Protein AF-A0A1Q3EGD5-F1 (afdb_monomer_lite)

InterPro domains:
  IPR000322 Glycoside hydrolase family 31, TIM barrel domain [PF01055] (2-48)
  IPR013780 Glycosyl hydrolase, all-beta [G3DSA:2.60.40.1180] (88-180)

Foldseek 3Di:
DVLLVPLDRDDDDDPPDDDDDQVPDPVSVVVCVVSQWVSQQCVQVLVVLVVVCVVPVDDSDDQPCRVVVVDPVSVDDDDDDDDDDDAQEKGWTFPTGDPDNVVSLQGATEIEHRHDPQFKHKYKGKDAPVDDPDRPQDIWIWIWITHNNDIDIDTDDSHDSNHYHPYYHYPDPPDDDPDD

Radius of gyration: 18.6 Å; chains: 1; bounding box: 48×41×47 Å

Secondary structure (DSSP, 8-state):
-GGGGSSS------TTSPP--GGGSHHHHHHHHHHHHHHHHTHHHHHHHHHHHHHH---SS--HHHH-TT-GGGGSPP------PPTTEEEEEESS--SSHHHHTTSPEEEEEE--TTSEEEEEEEE--SS-SS-TT--EEEEEEEETTEEEEEEEE-S-----EEEEEE----S--S--

Structure (mmCIF, N/CA/C/O backbone):
data_AF-A0A1Q3EGD5-F1
#
_entry.id   AF-A0A1Q3EGD5-F1
#
loop_
_atom_site.group_PDB
_atom_site.id
_atom_site.type_symbol
_atom_site.label_atom_id
_atom_site.label_alt_id
_atom_site.label_comp_id
_atom_site.label_asym_id
_atom_site.label_entity_id
_atom_site.label_seq_id
_atom_site.pdbx_PDB_ins_code
_atom_site.Cartn_x
_atom_site.Cartn_y
_atom_site.Cartn_z
_atom_site.occupancy
_atom_site.B_iso_or_equiv
_atom_site.auth_seq_id
_atom_site.auth_comp_id
_atom_site.auth_asym_id
_atom_site.auth_atom_id
_atom_site.pdbx_PDB_model_num
ATOM 1 N N . MET A 1 1 ? 14.132 -10.914 -6.758 1.00 64.31 1 MET A N 1
ATOM 2 C CA . MET A 1 1 ? 13.016 -9.960 -6.959 1.00 64.31 1 MET A CA 1
ATOM 3 C C . MET A 1 1 ? 12.878 -8.968 -5.793 1.00 64.31 1 MET A C 1
ATOM 5 O O . MET A 1 1 ? 11.771 -8.567 -5.475 1.00 64.31 1 MET A O 1
ATOM 9 N N . LEU A 1 2 ? 13.989 -8.522 -5.183 1.00 77.75 2 LEU A N 1
ATOM 10 C CA . LEU A 1 2 ? 13.975 -7.549 -4.075 1.00 77.75 2 LEU A CA 1
ATOM 11 C C . LEU A 1 2 ? 13.462 -6.167 -4.507 1.00 77.75 2 LEU A C 1
ATOM 13 O O . LEU A 1 2 ? 12.741 -5.509 -3.767 1.00 77.75 2 LEU A O 1
ATOM 17 N N . GLY A 1 3 ? 13.799 -5.743 -5.730 1.00 80.56 3 GLY A N 1
ATOM 18 C CA . GLY A 1 3 ? 13.466 -4.401 -6.216 1.00 80.56 3 GLY A CA 1
ATOM 19 C C . GLY A 1 3 ? 11.970 -4.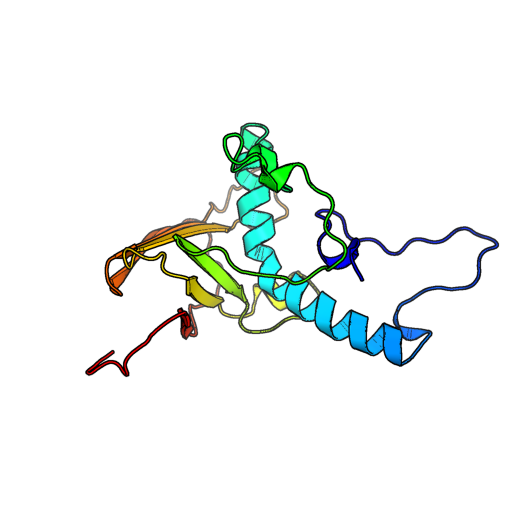101 -6.320 1.00 80.56 3 GLY A C 1
ATOM 20 O O . GLY A 1 3 ? 11.603 -2.938 -6.415 1.00 80.56 3 GLY A O 1
ATOM 21 N N . GLY A 1 4 ? 11.108 -5.119 -6.250 1.00 81.44 4 GLY A N 1
ATOM 22 C CA . GLY A 1 4 ? 9.662 -4.934 -6.169 1.00 81.44 4 GLY A CA 1
ATOM 23 C C . GLY A 1 4 ? 9.154 -4.479 -4.807 1.00 81.44 4 GLY A C 1
ATOM 24 O O . GLY A 1 4 ? 7.956 -4.528 -4.605 1.00 81.44 4 GLY A O 1
ATOM 25 N N . PHE A 1 5 ? 10.034 -4.094 -3.878 1.00 85.62 5 PHE A N 1
ATOM 26 C CA . PHE A 1 5 ? 9.673 -3.401 -2.638 1.00 85.62 5 PHE A CA 1
ATOM 27 C C . PHE A 1 5 ? 10.335 -2.015 -2.519 1.00 85.62 5 PHE A C 1
ATOM 29 O O . PHE A 1 5 ? 10.275 -1.377 -1.470 1.00 85.62 5 PHE A O 1
ATOM 36 N N . TYR A 1 6 ? 10.997 -1.539 -3.581 1.00 89.81 6 TYR A N 1
ATOM 37 C CA . TYR A 1 6 ? 11.662 -0.236 -3.583 1.00 89.81 6 TYR A CA 1
ATOM 38 C C . TYR A 1 6 ? 10.681 0.887 -3.920 1.00 89.81 6 TYR A C 1
ATOM 40 O O . TYR A 1 6 ? 10.033 0.789 -4.958 1.00 89.81 6 TYR A O 1
ATOM 48 N N . PRO A 1 7 ? 10.652 2.002 -3.159 1.00 89.19 7 PRO A N 1
ATOM 49 C CA . PRO A 1 7 ? 9.799 3.156 -3.451 1.00 89.19 7 PRO A CA 1
ATOM 50 C C . PRO A 1 7 ? 9.907 3.640 -4.903 1.00 89.19 7 PRO A C 1
ATOM 52 O O . PRO A 1 7 ? 8.928 4.091 -5.487 1.00 89.19 7 PRO A O 1
ATOM 55 N N . PHE A 1 8 ? 11.093 3.488 -5.500 1.00 91.81 8 PHE A N 1
ATOM 56 C CA . PHE A 1 8 ? 11.313 3.619 -6.933 1.00 91.81 8 PHE A CA 1
ATOM 57 C C . PHE A 1 8 ? 11.754 2.276 -7.534 1.00 91.81 8 PHE A C 1
ATOM 59 O O . PHE A 1 8 ? 12.920 1.884 -7.444 1.00 91.81 8 PHE A O 1
ATOM 66 N N . MET A 1 9 ? 10.812 1.572 -8.163 1.00 92.00 9 MET A N 1
ATOM 67 C CA . MET A 1 9 ? 11.051 0.299 -8.844 1.00 92.00 9 MET A CA 1
ATOM 68 C C . MET A 1 9 ? 11.314 0.535 -10.337 1.00 92.00 9 MET A C 1
ATOM 70 O O . MET A 1 9 ? 10.401 0.852 -11.099 1.00 92.00 9 MET A O 1
ATOM 74 N N . ARG A 1 10 ? 12.557 0.325 -10.786 1.00 94.50 10 ARG A N 1
ATOM 75 C CA . ARG A 1 10 ? 12.923 0.397 -12.209 1.00 94.50 10 ARG A CA 1
ATOM 76 C C . ARG A 1 10 ? 13.899 -0.711 -12.585 1.00 94.50 10 ARG A C 1
ATOM 78 O O . ARG A 1 10 ? 14.962 -0.830 -11.984 1.00 94.50 10 ARG A O 1
ATOM 85 N N . ASN A 1 11 ? 13.569 -1.461 -13.633 1.00 93.44 11 ASN A N 1
ATOM 86 C CA . ASN A 1 11 ? 14.537 -2.292 -14.343 1.00 93.44 11 ASN A CA 1
ATOM 87 C C . ASN A 1 11 ? 15.157 -1.444 -15.465 1.00 93.44 11 ASN A C 1
ATOM 89 O O . ASN A 1 11 ? 14.457 -1.022 -16.382 1.00 93.44 11 ASN A O 1
ATOM 93 N N . HIS A 1 12 ? 16.441 -1.122 -15.338 1.00 94.94 12 HIS A N 1
ATOM 94 C CA . HIS A 1 12 ? 17.195 -0.309 -16.290 1.00 94.94 12 HIS A CA 1
ATOM 95 C C . HIS A 1 12 ? 18.468 -1.048 -16.695 1.00 94.94 12 HIS A C 1
ATOM 97 O O . HIS A 1 12 ? 18.969 -1.843 -15.906 1.00 94.94 12 HIS A O 1
ATOM 103 N N . ASN A 1 13 ? 18.985 -0.798 -17.898 1.00 95.88 13 ASN A N 1
ATOM 104 C CA . ASN A 1 13 ? 20.105 -1.539 -18.471 1.00 95.88 13 ASN A CA 1
ATOM 105 C C . ASN A 1 13 ? 21.127 -0.610 -19.139 1.00 95.88 13 ASN A C 1
ATOM 107 O O . ASN A 1 13 ? 20.780 0.506 -19.525 1.00 95.88 13 ASN A O 1
ATOM 111 N N . ALA A 1 14 ? 22.363 -1.086 -19.289 1.00 96.25 14 ALA A N 1
ATOM 112 C CA . ALA A 1 14 ? 23.413 -0.388 -20.028 1.00 96.25 14 ALA A CA 1
ATOM 113 C C . ALA A 1 14 ? 23.374 -0.735 -21.527 1.00 96.25 14 ALA A C 1
ATOM 115 O O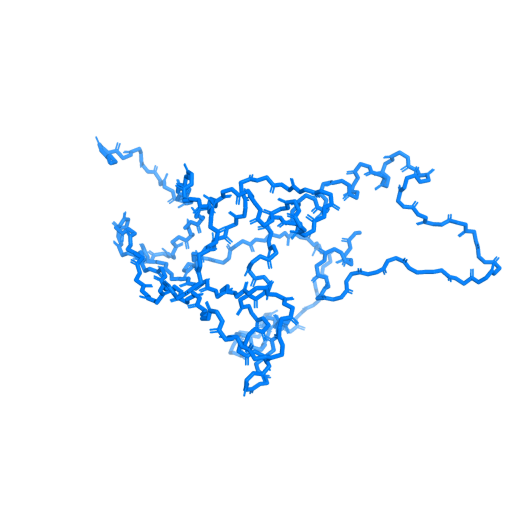 . ALA A 1 14 ? 22.905 -1.807 -21.904 1.00 96.25 14 ALA A O 1
ATOM 116 N N . ASP A 1 15 ? 23.913 0.156 -22.361 1.00 94.69 15 ASP A N 1
ATOM 117 C CA . ASP A 1 15 ? 23.833 0.096 -23.831 1.00 94.69 15 ASP A CA 1
ATOM 118 C C . ASP A 1 15 ? 24.350 -1.227 -24.427 1.00 94.69 15 ASP A C 1
ATOM 120 O O . ASP A 1 15 ? 23.703 -1.854 -25.260 1.00 94.69 15 ASP A O 1
ATOM 124 N N . THR A 1 16 ? 25.490 -1.714 -23.937 1.00 96.56 16 THR A N 1
ATOM 125 C CA . THR A 1 16 ? 26.139 -2.935 -24.445 1.00 96.56 16 THR A CA 1
ATOM 126 C C . THR A 1 16 ? 25.750 -4.212 -23.692 1.00 96.56 16 THR A C 1
ATOM 128 O O . THR A 1 16 ? 26.273 -5.286 -23.989 1.00 96.56 16 THR A O 1
ATOM 131 N N . SER A 1 17 ? 24.863 -4.123 -22.696 1.00 96.69 17 SER A N 1
ATOM 132 C CA . SER A 1 17 ? 24.445 -5.275 -21.888 1.00 96.69 17 SER A CA 1
ATOM 133 C C . SER A 1 17 ? 23.334 -6.071 -22.565 1.00 96.69 17 SER A C 1
ATOM 135 O O . SER A 1 17 ? 22.534 -5.536 -23.330 1.00 96.69 17 SER A O 1
ATOM 137 N N . ILE A 1 18 ? 23.239 -7.366 -22.254 1.00 96.06 18 ILE A N 1
ATOM 138 C CA . ILE A 1 18 ? 22.137 -8.191 -22.765 1.00 96.06 18 ILE A CA 1
ATOM 139 C C . ILE A 1 18 ? 20.783 -7.669 -22.266 1.00 96.06 18 ILE A C 1
ATOM 141 O O . ILE A 1 18 ? 20.672 -7.207 -21.132 1.00 96.06 18 ILE A O 1
ATOM 145 N N . SER A 1 19 ? 19.745 -7.769 -23.098 1.00 96.12 19 SER A N 1
ATOM 146 C CA . SER A 1 19 ? 18.373 -7.385 -22.741 1.00 96.12 19 SER A CA 1
ATOM 147 C C . SER A 1 19 ? 17.877 -8.154 -21.514 1.00 96.12 19 SER A C 1
ATOM 149 O O . SER A 1 19 ? 18.011 -9.379 -21.453 1.00 96.12 19 SER A O 1
ATOM 151 N N . GLN A 1 20 ? 17.286 -7.438 -20.556 1.00 95.75 20 GLN A N 1
ATOM 152 C CA . GLN A 1 20 ? 16.926 -7.977 -19.239 1.00 95.75 20 GLN A CA 1
ATOM 153 C C . GLN A 1 20 ? 15.493 -7.651 -18.802 1.00 95.75 20 GLN A C 1
ATOM 155 O O . GLN A 1 20 ? 15.175 -7.647 -17.611 1.00 95.75 20 GLN A O 1
ATOM 160 N N . GLU A 1 21 ? 14.604 -7.371 -19.751 1.00 95.69 21 GLU A N 1
ATOM 161 C CA . GLU A 1 21 ? 13.187 -7.159 -19.478 1.00 95.69 21 GLU A CA 1
ATOM 162 C C . GLU A 1 21 ? 12.552 -8.435 -18.909 1.00 95.69 21 GLU A C 1
ATOM 164 O O . GLU A 1 21 ? 12.935 -9.559 -19.237 1.00 95.69 21 GLU A O 1
ATOM 169 N N . PHE A 1 22 ? 11.531 -8.290 -18.065 1.00 94.19 22 PHE A N 1
ATOM 170 C CA . PHE A 1 22 ? 10.974 -9.437 -17.340 1.00 94.19 22 PHE A CA 1
ATOM 171 C C . PHE A 1 22 ? 10.400 -10.532 -18.243 1.00 94.19 22 PHE A C 1
ATOM 173 O O . PHE A 1 22 ? 10.439 -11.702 -17.874 1.00 94.19 22 PHE A O 1
ATOM 180 N N . TYR A 1 23 ? 9.902 -10.179 -19.430 1.00 94.81 23 TYR A N 1
ATOM 181 C CA . TYR A 1 23 ? 9.318 -11.133 -20.375 1.00 94.81 23 TYR A CA 1
ATOM 182 C C . TYR A 1 23 ? 10.352 -12.041 -21.059 1.00 94.81 23 TYR A C 1
ATOM 184 O O . TYR A 1 23 ? 9.968 -12.990 -21.737 1.00 94.81 23 TYR A O 1
ATOM 192 N N . ARG A 1 24 ? 11.653 -11.762 -20.912 1.00 95.94 24 ARG A N 1
ATOM 193 C CA . ARG A 1 24 ? 12.725 -12.481 -21.615 1.00 95.94 24 ARG A CA 1
ATOM 194 C C . ARG A 1 24 ? 12.866 -13.938 -21.168 1.00 95.94 24 ARG A C 1
ATOM 196 O O . ARG A 1 24 ? 13.227 -14.781 -21.983 1.00 95.94 24 ARG A O 1
ATOM 203 N N . TRP A 1 25 ? 12.550 -14.247 -19.907 1.00 95.06 25 TRP A N 1
ATOM 204 C CA . TRP A 1 25 ? 12.647 -15.602 -19.354 1.00 95.06 25 TRP A CA 1
ATOM 205 C C . TRP A 1 25 ? 11.337 -16.013 -18.675 1.00 95.06 25 TRP A C 1
ATOM 207 O O . TRP A 1 25 ? 10.861 -15.263 -17.823 1.00 95.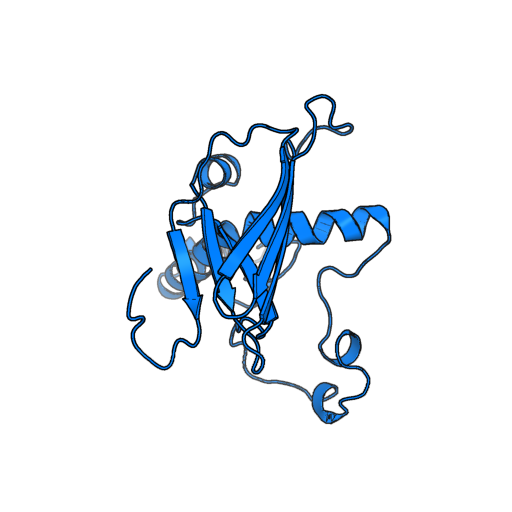06 25 TRP A O 1
ATOM 217 N N . PRO A 1 26 ? 10.772 -17.204 -18.962 1.00 95.69 26 PRO A N 1
ATOM 218 C CA . PRO A 1 26 ? 9.467 -17.606 -18.427 1.00 95.69 26 PRO A CA 1
ATOM 219 C C . PRO A 1 26 ? 9.364 -17.569 -16.895 1.00 95.69 26 PRO A C 1
ATOM 221 O O . PRO A 1 26 ? 8.398 -17.034 -16.356 1.00 95.69 26 PRO A O 1
ATOM 224 N N . VAL A 1 27 ? 10.377 -18.080 -16.186 1.00 94.81 27 VAL A N 1
ATOM 225 C CA . VAL A 1 27 ? 10.397 -18.090 -14.710 1.00 94.81 27 VAL A CA 1
ATOM 226 C C . VAL A 1 27 ? 10.458 -16.665 -14.152 1.00 94.81 27 VAL A C 1
ATOM 228 O O . VAL A 1 27 ? 9.710 -16.323 -13.237 1.00 94.81 27 VAL A O 1
ATOM 231 N N . THR A 1 28 ? 11.290 -15.805 -14.744 1.00 92.00 28 THR A N 1
ATOM 232 C CA . THR A 1 28 ? 11.395 -14.388 -14.369 1.00 92.00 28 THR A CA 1
ATOM 233 C C . THR A 1 28 ? 10.097 -13.638 -14.652 1.00 92.00 28 THR A C 1
ATOM 235 O O . THR A 1 28 ? 9.647 -12.864 -13.810 1.00 92.00 28 THR A O 1
ATOM 238 N N . ALA A 1 29 ? 9.455 -13.899 -15.791 1.00 94.38 29 ALA A N 1
ATOM 239 C CA . ALA A 1 29 ? 8.182 -13.294 -16.159 1.00 94.38 29 ALA A CA 1
ATOM 240 C C . ALA A 1 29 ? 7.080 -13.671 -15.165 1.00 94.38 29 ALA A C 1
ATOM 242 O O . ALA A 1 29 ? 6.318 -12.807 -14.734 1.00 94.38 29 ALA A O 1
ATOM 243 N N . GLN A 1 30 ? 7.011 -14.944 -14.763 1.00 94.56 30 GLN A N 1
ATOM 244 C CA . GLN A 1 30 ? 6.039 -15.394 -13.770 1.00 94.56 30 GLN A CA 1
ATOM 245 C C . GLN A 1 30 ? 6.295 -14.755 -12.403 1.00 94.56 30 GLN A C 1
ATOM 247 O O . GLN A 1 30 ? 5.370 -14.231 -11.785 1.00 94.56 30 GLN A O 1
ATOM 252 N N . ALA A 1 31 ? 7.551 -14.729 -11.952 1.00 91.69 31 ALA A N 1
ATOM 253 C CA . ALA A 1 31 ? 7.911 -14.055 -10.710 1.00 91.69 31 ALA A CA 1
ATOM 254 C C . ALA A 1 31 ? 7.577 -12.551 -10.761 1.00 91.69 31 ALA A C 1
ATOM 256 O O . ALA A 1 31 ? 7.132 -11.983 -9.764 1.00 91.69 31 ALA A O 1
ATOM 257 N N . ALA A 1 32 ? 7.763 -11.903 -11.918 1.00 92.38 32 ALA A N 1
ATOM 258 C CA . ALA A 1 32 ? 7.474 -10.484 -12.105 1.00 92.38 32 ALA A CA 1
ATOM 259 C C . ALA A 1 32 ? 5.984 -10.194 -12.048 1.00 92.38 32 ALA A C 1
ATOM 261 O O . ALA A 1 32 ? 5.595 -9.248 -11.375 1.00 92.38 32 ALA A O 1
ATOM 262 N N . LYS A 1 33 ? 5.151 -11.035 -12.666 1.00 93.62 33 LYS A N 1
ATOM 263 C CA . LYS A 1 33 ? 3.692 -10.930 -12.551 1.00 93.62 33 LYS A CA 1
ATOM 264 C C . LYS A 1 33 ? 3.238 -11.007 -11.094 1.00 93.62 33 LYS A C 1
ATOM 266 O O . LYS A 1 33 ? 2.475 -10.153 -10.666 1.00 93.62 33 LYS A O 1
ATOM 271 N N . ASN A 1 34 ? 3.761 -11.966 -10.327 1.00 92.50 34 ASN A N 1
ATOM 272 C CA . ASN A 1 34 ? 3.394 -12.131 -8.918 1.00 92.50 34 ASN A CA 1
ATOM 273 C C . ASN A 1 34 ? 3.762 -10.893 -8.080 1.00 92.50 34 ASN A C 1
ATOM 275 O O . ASN A 1 34 ? 2.956 -10.413 -7.290 1.00 92.50 34 ASN A O 1
ATOM 279 N N . VAL A 1 35 ? 4.975 -10.360 -8.257 1.00 91.38 35 VAL A N 1
ATOM 280 C CA . VAL A 1 35 ? 5.446 -9.198 -7.486 1.00 91.38 35 VAL A CA 1
ATOM 281 C C . VAL A 1 35 ? 4.768 -7.902 -7.929 1.00 91.38 35 VAL A C 1
ATOM 283 O O . VAL A 1 35 ? 4.421 -7.091 -7.079 1.00 91.38 35 VAL A O 1
ATOM 286 N N . LEU A 1 36 ? 4.542 -7.706 -9.231 1.00 93.25 36 LEU A N 1
ATOM 287 C CA . LEU A 1 36 ? 3.843 -6.525 -9.742 1.00 93.25 36 LEU A CA 1
ATOM 288 C C . LEU A 1 36 ? 2.375 -6.508 -9.308 1.00 93.25 36 LEU A C 1
ATOM 290 O O . LEU A 1 36 ? 1.877 -5.448 -8.947 1.00 93.25 36 LEU A O 1
ATOM 294 N N . ASP A 1 37 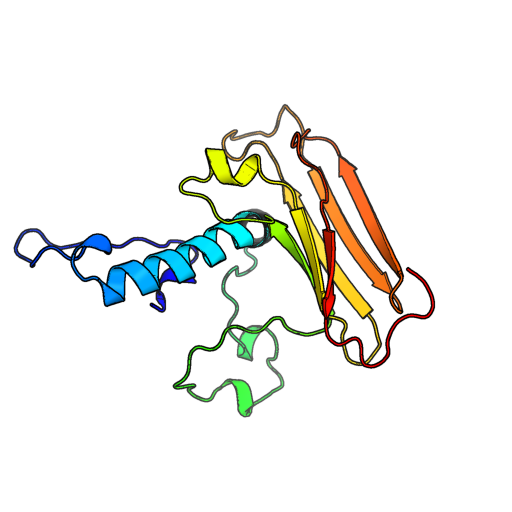? 1.702 -7.661 -9.279 1.00 94.88 37 ASP A N 1
ATOM 295 C CA . ASP A 1 37 ? 0.340 -7.766 -8.744 1.00 94.88 37 ASP A CA 1
ATOM 296 C C . ASP A 1 37 ? 0.286 -7.310 -7.275 1.00 94.88 37 ASP A C 1
ATOM 298 O O . ASP A 1 37 ? -0.529 -6.458 -6.925 1.00 94.88 37 ASP A O 1
ATOM 302 N N . ILE A 1 38 ? 1.215 -7.780 -6.436 1.00 92.81 38 ILE A N 1
ATOM 303 C CA . ILE A 1 38 ? 1.340 -7.334 -5.037 1.00 92.81 38 ILE A CA 1
ATOM 304 C C . ILE A 1 38 ? 1.635 -5.829 -4.957 1.00 92.81 38 ILE A C 1
ATOM 306 O O . ILE A 1 38 ? 1.006 -5.119 -4.173 1.00 92.81 38 ILE A O 1
ATOM 310 N N . TRP A 1 39 ? 2.568 -5.334 -5.773 1.00 92.81 39 TRP A N 1
ATOM 311 C CA . TRP A 1 39 ? 2.970 -3.927 -5.794 1.00 92.81 39 TRP A CA 1
ATOM 312 C C . TRP A 1 39 ? 1.800 -2.998 -6.119 1.00 92.81 39 TRP A C 1
ATOM 314 O O . TRP A 1 39 ? 1.584 -2.009 -5.422 1.00 92.81 39 TRP A O 1
ATOM 324 N N . TYR A 1 40 ? 1.009 -3.336 -7.140 1.00 95.69 40 TYR A N 1
ATOM 325 C CA . TYR A 1 40 ? -0.162 -2.550 -7.517 1.00 95.69 40 TYR A CA 1
ATOM 326 C C . TYR A 1 40 ? -1.261 -2.595 -6.451 1.00 95.69 40 TYR A C 1
ATOM 328 O O . TYR A 1 40 ? -1.864 -1.561 -6.176 1.00 95.69 40 TYR A O 1
ATOM 336 N N . ARG A 1 41 ? -1.470 -3.729 -5.770 1.00 95.69 41 ARG A N 1
ATOM 337 C CA . ARG A 1 41 ? -2.400 -3.790 -4.626 1.00 95.69 41 ARG A CA 1
ATOM 338 C C . ARG A 1 41 ? -1.963 -2.899 -3.459 1.00 95.69 41 ARG A C 1
ATOM 340 O O . ARG A 1 41 ? -2.817 -2.347 -2.774 1.00 95.69 41 ARG A O 1
ATOM 347 N N . LEU A 1 42 ? -0.653 -2.754 -3.244 1.00 93.44 42 LEU A N 1
ATOM 348 C CA . LEU A 1 42 ? -0.043 -1.919 -2.198 1.00 93.44 42 LEU A CA 1
ATOM 349 C C . LEU A 1 42 ? 0.106 -0.440 -2.585 1.00 93.44 42 LEU A C 1
ATOM 351 O O . LEU A 1 42 ? 0.636 0.337 -1.791 1.00 93.44 42 LEU A O 1
ATOM 355 N N . MET A 1 43 ? -0.337 -0.032 -3.777 1.00 93.81 43 MET A N 1
ATOM 356 C CA . MET A 1 43 ? -0.084 1.314 -4.300 1.00 93.81 43 MET A CA 1
ATOM 357 C C . MET A 1 43 ? -0.530 2.414 -3.327 1.00 93.81 43 MET A C 1
ATOM 359 O O . MET A 1 43 ? 0.251 3.310 -3.014 1.00 93.81 43 MET A O 1
ATOM 363 N N . GLU A 1 44 ? -1.742 2.303 -2.782 1.00 94.69 44 GLU A N 1
ATOM 364 C CA . GLU A 1 44 ? -2.290 3.313 -1.868 1.00 94.69 44 GLU A CA 1
ATOM 365 C C . GLU A 1 44 ? -1.655 3.266 -0.472 1.00 94.69 44 GLU A C 1
ATOM 367 O O . GLU A 1 44 ? -1.563 4.291 0.203 1.00 94.69 44 GLU A O 1
ATOM 372 N N . TYR A 1 45 ? -1.111 2.116 -0.057 1.00 93.81 45 TYR A N 1
ATOM 373 C CA . TYR A 1 45 ? -0.280 2.036 1.146 1.00 93.81 45 TYR A CA 1
ATOM 374 C C . TYR A 1 45 ? 1.024 2.826 0.974 1.00 93.81 45 TYR A C 1
ATOM 376 O O . TYR A 1 45 ? 1.395 3.619 1.847 1.00 93.81 45 TYR A O 1
ATOM 384 N N . PHE A 1 46 ? 1.711 2.657 -0.163 1.00 93.62 46 PHE A N 1
ATOM 385 C CA . PHE A 1 46 ? 2.898 3.455 -0.456 1.00 93.62 46 PHE A CA 1
ATOM 386 C C . PHE A 1 46 ? 2.539 4.932 -0.531 1.00 93.62 46 PHE A C 1
ATOM 388 O O . PHE A 1 46 ? 3.158 5.725 0.173 1.00 93.62 46 PHE A O 1
ATOM 395 N N . TYR A 1 47 ? 1.514 5.294 -1.305 1.00 96.00 47 TYR A N 1
ATOM 396 C CA . TYR A 1 47 ? 1.089 6.682 -1.480 1.00 96.00 47 TYR A CA 1
ATOM 397 C C . TYR A 1 47 ? 0.753 7.363 -0.146 1.00 96.00 47 TYR A C 1
ATOM 399 O O . TYR A 1 47 ? 1.266 8.440 0.164 1.00 96.00 47 TYR A O 1
ATOM 407 N N . THR A 1 48 ? 0.019 6.660 0.720 1.00 96.75 48 THR A N 1
ATOM 408 C CA . THR A 1 48 ? -0.277 7.114 2.085 1.00 96.75 48 THR A CA 1
ATOM 409 C C . THR A 1 48 ? 0.985 7.321 2.923 1.00 96.75 48 THR A C 1
ATOM 411 O O . THR A 1 48 ? 1.018 8.221 3.757 1.00 96.75 48 THR A O 1
ATOM 414 N N . THR A 1 49 ? 2.035 6.526 2.711 1.00 94.75 49 THR A N 1
ATOM 415 C CA . THR A 1 49 ? 3.319 6.666 3.419 1.00 94.75 49 THR A CA 1
ATOM 416 C C . THR A 1 49 ? 4.179 7.800 2.845 1.00 94.75 49 THR A C 1
ATOM 418 O O . THR A 1 49 ? 4.897 8.470 3.589 1.00 94.75 49 THR A O 1
ATOM 421 N N . PHE A 1 50 ? 4.085 8.067 1.540 1.00 95.88 50 PHE A N 1
ATOM 422 C CA . PHE A 1 50 ? 4.754 9.197 0.888 1.00 95.88 50 PHE A CA 1
ATOM 423 C C . PHE A 1 50 ? 4.225 10.552 1.377 1.00 95.88 50 PHE A C 1
ATOM 425 O O . PHE A 1 50 ? 5.007 11.490 1.503 1.00 95.88 50 PHE A O 1
ATOM 432 N N . HIS A 1 51 ? 2.935 10.656 1.704 1.00 95.25 51 HIS A N 1
ATOM 433 C CA . HIS A 1 51 ? 2.329 11.912 2.155 1.00 95.25 51 HIS A CA 1
ATOM 434 C C . HIS A 1 51 ? 2.975 12.517 3.426 1.00 95.25 51 HIS A C 1
ATOM 436 O O . HIS A 1 51 ? 3.451 13.651 3.378 1.00 95.25 51 HIS A O 1
ATOM 442 N N . PRO A 1 52 ? 3.083 11.818 4.575 1.00 94.81 52 PRO A N 1
ATOM 443 C CA . PRO A 1 52 ? 3.816 12.358 5.717 1.00 94.81 52 PRO A CA 1
ATOM 444 C C . PRO A 1 52 ? 5.307 12.537 5.401 1.00 94.81 52 PRO A C 1
ATOM 446 O O . PRO A 1 52 ? 5.900 13.507 5.866 1.00 94.81 52 PRO A O 1
ATOM 449 N N . ALA A 1 53 ? 5.908 11.670 4.575 1.00 95.56 53 ALA A N 1
ATOM 450 C CA . ALA A 1 53 ? 7.303 11.814 4.163 1.00 95.56 53 ALA A CA 1
ATOM 451 C C . ALA A 1 53 ? 7.572 13.155 3.457 1.00 95.56 53 ALA A C 1
ATOM 453 O O . ALA A 1 53 ? 8.576 13.802 3.750 1.00 95.56 53 ALA A O 1
ATOM 454 N N . SER A 1 54 ? 6.662 13.615 2.591 1.00 94.69 54 SER A N 1
ATOM 455 C CA . SER A 1 54 ? 6.787 14.916 1.921 1.00 94.69 54 SER A CA 1
ATOM 456 C C . SER A 1 54 ? 6.531 16.104 2.847 1.00 94.69 54 SER A C 1
ATOM 458 O O . SER A 1 54 ? 7.068 17.181 2.609 1.00 94.69 54 SER A O 1
ATOM 460 N N . LEU A 1 55 ? 5.720 15.930 3.896 1.00 94.81 55 LEU A N 1
ATOM 461 C CA . LEU A 1 55 ? 5.367 17.011 4.821 1.00 94.81 55 LEU A CA 1
ATOM 462 C C . LEU A 1 55 ? 6.386 17.212 5.946 1.00 94.81 55 LEU A C 1
ATOM 464 O O . LEU A 1 55 ? 6.622 18.341 6.366 1.00 94.81 55 LEU A O 1
ATOM 468 N N . ASN A 1 56 ? 6.956 16.130 6.478 1.00 96.31 56 ASN A N 1
ATOM 469 C CA . ASN A 1 56 ? 7.791 16.189 7.681 1.00 96.31 56 ASN A CA 1
ATOM 470 C C . ASN A 1 56 ? 9.074 15.347 7.610 1.00 96.31 56 ASN A C 1
ATOM 472 O O . ASN A 1 56 ? 9.783 15.240 8.610 1.00 96.31 56 ASN A O 1
ATOM 476 N N . GLY A 1 57 ? 9.384 14.746 6.458 1.00 94.31 57 GLY A N 1
ATOM 477 C CA . GLY A 1 57 ? 10.602 13.955 6.273 1.00 94.31 57 GLY A CA 1
ATOM 478 C C . GLY A 1 57 ? 10.555 12.554 6.889 1.00 94.31 57 GLY A C 1
ATOM 479 O O . GLY A 1 57 ? 11.604 11.926 7.035 1.00 94.31 57 GLY A O 1
ATOM 480 N N . SER A 1 58 ? 9.372 12.047 7.256 1.00 93.06 58 SER A N 1
ATOM 481 C CA . SER A 1 58 ? 9.218 10.668 7.739 1.00 93.06 58 SER A CA 1
ATOM 482 C C . SER A 1 58 ? 9.803 9.652 6.743 1.00 93.06 58 SER A C 1
ATOM 484 O O . SER A 1 58 ? 9.526 9.737 5.546 1.00 93.06 58 SER A O 1
ATOM 486 N N . PRO A 1 59 ? 10.577 8.652 7.198 1.00 92.31 59 PRO A N 1
ATOM 487 C CA . PRO A 1 59 ? 11.123 7.636 6.307 1.00 92.31 59 PRO A CA 1
ATOM 488 C C . PRO A 1 59 ? 10.030 6.687 5.804 1.00 92.31 59 PRO A C 1
ATOM 490 O O . PRO A 1 59 ? 9.256 6.145 6.597 1.00 92.31 59 PRO A O 1
ATOM 493 N N . ILE A 1 60 ? 10.020 6.447 4.489 1.00 90.69 60 ILE A N 1
ATOM 494 C CA . ILE A 1 60 ? 9.108 5.501 3.823 1.00 90.69 60 ILE A CA 1
ATOM 495 C C . ILE A 1 60 ? 9.584 4.066 4.045 1.00 90.69 60 ILE A C 1
ATOM 497 O O . ILE A 1 60 ? 8.842 3.220 4.535 1.00 90.69 60 ILE A O 1
ATOM 501 N N . LEU A 1 61 ? 10.850 3.799 3.715 1.00 90.62 61 LEU A N 1
ATOM 502 C CA . LEU A 1 61 ? 11.515 2.557 4.085 1.00 90.62 61 LEU A CA 1
ATOM 503 C C . LEU A 1 61 ? 12.139 2.732 5.462 1.00 90.62 61 LEU A C 1
ATOM 505 O O . LEU A 1 61 ? 13.050 3.538 5.647 1.00 90.62 61 LEU A O 1
ATOM 509 N N . GLN A 1 62 ? 11.644 1.960 6.420 1.00 90.44 62 GLN A N 1
ATOM 510 C CA . GLN A 1 62 ? 12.105 1.995 7.799 1.00 90.44 62 GLN A CA 1
ATOM 511 C C . GLN A 1 62 ? 12.875 0.718 8.095 1.00 90.44 62 GLN A C 1
ATOM 513 O O . GLN A 1 62 ? 12.347 -0.384 7.950 1.00 90.44 62 GLN A O 1
ATOM 518 N N . ALA A 1 63 ? 14.128 0.859 8.519 1.00 89.75 63 ALA A N 1
ATOM 519 C CA . ALA A 1 63 ? 14.877 -0.279 9.027 1.00 89.75 63 ALA A CA 1
ATOM 520 C C . ALA A 1 63 ? 14.247 -0.785 10.336 1.00 89.75 63 ALA A C 1
ATOM 522 O O . ALA A 1 63 ? 13.714 0.005 11.118 1.00 89.75 63 ALA A O 1
ATOM 523 N N . LEU A 1 64 ? 14.343 -2.090 10.613 1.00 90.88 64 LEU A N 1
ATOM 524 C CA . LEU A 1 64 ? 13.786 -2.663 11.845 1.00 90.88 64 LEU A CA 1
ATOM 525 C C . LEU A 1 64 ? 14.365 -2.002 13.100 1.00 90.88 64 LEU A C 1
ATOM 527 O O . LEU A 1 64 ? 13.602 -1.672 13.999 1.00 90.88 64 LEU A O 1
ATOM 531 N N . TRP A 1 65 ? 15.666 -1.706 13.126 1.00 89.38 65 TRP A N 1
ATOM 532 C CA . TRP A 1 65 ? 16.297 -0.987 14.238 1.00 89.38 65 TRP A CA 1
ATOM 533 C C . TRP A 1 65 ? 15.803 0.461 14.386 1.00 89.38 65 TRP A C 1
ATOM 535 O O . TRP A 1 65 ? 15.824 1.001 15.485 1.00 89.38 65 TRP A O 1
ATOM 545 N N . TYR A 1 66 ? 15.329 1.105 13.313 1.00 90.06 66 TYR A N 1
ATOM 546 C CA . TYR A 1 66 ? 14.735 2.445 13.401 1.00 90.06 66 TYR A CA 1
ATOM 547 C C . TYR A 1 66 ? 13.365 2.383 14.088 1.00 90.06 66 TYR A C 1
ATOM 549 O O . TYR A 1 66 ? 13.049 3.223 14.927 1.00 90.06 66 TYR A O 1
ATOM 557 N N . LYS A 1 67 ? 12.565 1.359 13.762 1.00 89.94 67 LYS A N 1
ATOM 558 C CA . LYS A 1 67 ? 11.229 1.151 14.341 1.00 89.94 67 LYS A CA 1
ATOM 559 C C . LYS A 1 67 ? 11.275 0.539 15.749 1.00 89.94 67 LYS A C 1
ATOM 561 O O . LYS A 1 67 ? 10.444 0.877 16.587 1.00 89.94 67 LYS A O 1
ATOM 566 N N . TYR A 1 68 ? 12.257 -0.319 16.022 1.00 92.25 68 TYR A N 1
ATOM 567 C CA . TYR A 1 68 ? 12.436 -1.049 17.280 1.00 92.25 68 TYR A CA 1
ATOM 568 C C . TYR A 1 68 ? 13.860 -0.861 17.845 1.00 92.25 68 TYR A C 1
ATOM 570 O O . TYR A 1 68 ? 14.595 -1.831 18.018 1.00 92.25 68 TYR A O 1
ATOM 578 N N . PRO A 1 69 ? 14.275 0.374 18.192 1.00 93.19 69 PRO A N 1
ATOM 579 C CA . PRO A 1 69 ? 15.671 0.686 18.543 1.00 93.19 69 PRO A CA 1
ATOM 580 C C . PRO A 1 69 ? 16.175 0.009 19.823 1.00 93.19 69 PRO A C 1
ATOM 582 O O . PRO A 1 69 ? 17.381 -0.096 20.046 1.00 93.19 69 PRO A O 1
ATOM 585 N N . LYS A 1 70 ? 15.255 -0.441 20.682 1.00 95.12 70 LYS A N 1
ATOM 586 C CA . LYS A 1 70 ? 15.574 -1.142 21.933 1.00 95.12 70 LYS A CA 1
ATOM 587 C C . LYS A 1 70 ? 15.813 -2.641 21.739 1.00 95.12 70 LYS A C 1
ATOM 589 O O . LYS A 1 70 ? 16.310 -3.281 22.659 1.00 95.12 70 LYS A O 1
ATOM 594 N N . ASP A 1 71 ? 15.452 -3.193 20.584 1.00 93.56 71 ASP A N 1
ATOM 595 C CA . ASP A 1 71 ? 15.630 -4.609 20.289 1.00 93.56 71 ASP A CA 1
ATOM 596 C C . ASP A 1 71 ? 16.962 -4.830 19.567 1.00 93.56 71 ASP A C 1
ATOM 598 O O . ASP A 1 71 ? 17.117 -4.534 18.380 1.00 93.56 71 ASP A O 1
ATOM 602 N N . THR A 1 72 ? 17.941 -5.366 20.295 1.00 91.38 72 THR A N 1
ATOM 603 C CA . THR A 1 72 ? 19.289 -5.608 19.771 1.00 91.38 72 THR A CA 1
ATOM 604 C C . THR A 1 72 ? 19.349 -6.715 18.721 1.00 91.38 72 THR A C 1
ATOM 606 O O . THR A 1 72 ? 20.320 -6.779 17.966 1.00 91.38 72 THR A O 1
ATOM 609 N N . SER A 1 73 ? 18.316 -7.553 18.603 1.00 89.56 73 SER A N 1
ATOM 610 C CA . SER A 1 73 ? 18.253 -8.575 17.554 1.00 89.56 73 SER A CA 1
ATOM 611 C C . SER A 1 73 ? 18.116 -7.962 16.153 1.00 89.56 73 SER A C 1
ATOM 613 O O . SER A 1 73 ? 18.570 -8.549 15.167 1.00 89.56 73 SER A O 1
ATOM 615 N N . THR A 1 74 ? 17.590 -6.735 16.062 1.00 89.12 74 THR A N 1
ATOM 616 C CA . THR A 1 74 ? 17.345 -6.026 14.795 1.00 89.12 74 THR A CA 1
ATOM 617 C C . THR A 1 74 ? 18.609 -5.537 14.081 1.00 89.12 74 THR A C 1
ATOM 619 O O . THR A 1 74 ? 18.527 -5.124 12.924 1.00 89.12 74 THR A O 1
ATOM 622 N N . TYR A 1 75 ? 19.779 -5.608 14.727 1.00 85.31 75 TYR A N 1
ATOM 623 C CA . TYR A 1 75 ? 21.073 -5.254 14.126 1.00 85.31 75 TYR A CA 1
ATOM 624 C C . TYR A 1 75 ? 21.703 -6.395 13.307 1.00 85.31 75 TYR A C 1
ATOM 626 O O . TYR A 1 75 ? 22.732 -6.197 12.660 1.00 85.31 75 TYR A O 1
ATOM 634 N N . SER A 1 76 ? 21.121 -7.597 13.349 1.00 81.75 76 SER A N 1
ATOM 635 C CA . 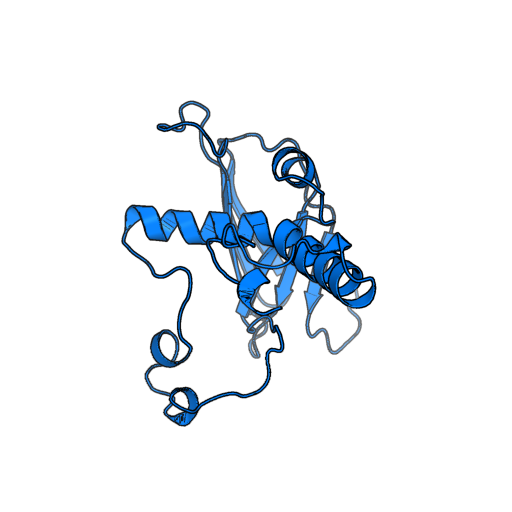SER A 1 76 ? 21.635 -8.778 12.649 1.00 81.75 76 SER A CA 1
ATOM 636 C C . SER A 1 76 ? 21.258 -8.802 11.158 1.00 81.75 76 SER A C 1
ATOM 638 O O . SER A 1 76 ? 20.330 -8.128 10.712 1.00 81.75 76 SER A O 1
ATOM 640 N N . SER A 1 77 ? 22.021 -9.553 10.356 1.00 72.31 77 SER A N 1
ATOM 641 C CA . SER A 1 77 ? 21.770 -9.705 8.915 1.00 72.31 77 SER A CA 1
ATOM 642 C C . SER A 1 77 ? 20.793 -10.849 8.644 1.00 72.31 77 SER A C 1
ATOM 644 O O . SER A 1 77 ? 21.009 -11.967 9.105 1.00 72.31 77 SER A O 1
ATOM 646 N N . PHE A 1 78 ? 19.758 -10.582 7.848 1.00 69.12 78 PHE A N 1
ATOM 647 C CA . PHE A 1 78 ? 18.770 -11.573 7.414 1.00 69.12 78 PHE A CA 1
ATOM 648 C C . PHE A 1 78 ? 19.087 -12.055 5.988 1.00 69.12 78 PHE A C 1
ATOM 650 O O . PHE A 1 78 ? 19.487 -11.257 5.141 1.00 69.12 78 PHE A O 1
ATOM 657 N N . VAL A 1 79 ? 18.913 -13.355 5.718 1.00 66.31 79 VAL A N 1
ATOM 658 C CA . VAL A 1 79 ? 19.208 -13.988 4.408 1.00 66.31 79 VAL A CA 1
ATOM 659 C C . VAL A 1 79 ? 17.961 -14.441 3.642 1.00 66.31 79 VAL A C 1
ATOM 661 O O . VAL A 1 79 ? 18.066 -14.933 2.521 1.00 66.31 79 VAL A O 1
ATOM 664 N N . GLU A 1 80 ? 16.774 -14.230 4.208 1.00 69.75 80 GLU A N 1
ATOM 665 C CA . GLU A 1 80 ? 15.491 -14.524 3.571 1.00 69.75 80 GLU A CA 1
ATOM 666 C C . GLU A 1 80 ? 14.691 -13.235 3.355 1.00 69.75 80 GLU A C 1
ATOM 668 O O . GLU A 1 80 ? 14.834 -12.267 4.102 1.00 69.75 80 GLU A O 1
ATOM 673 N N . MET A 1 81 ? 13.831 -13.219 2.331 1.00 69.31 81 MET A N 1
ATOM 674 C CA . MET A 1 81 ? 12.949 -12.083 2.024 1.00 69.31 81 MET A CA 1
ATOM 675 C C . MET A 1 81 ? 11.463 -12.480 2.049 1.00 69.31 81 MET A C 1
ATOM 677 O O . MET A 1 81 ? 10.791 -12.394 1.017 1.00 69.31 81 MET A O 1
ATOM 681 N N . PRO A 1 82 ? 10.925 -12.956 3.183 1.00 83.12 82 PRO A N 1
ATOM 682 C CA . PRO A 1 82 ? 9.489 -13.111 3.335 1.00 83.12 82 PRO A CA 1
ATOM 683 C C . PRO A 1 82 ? 8.830 -11.746 3.590 1.00 83.12 82 PRO A C 1
ATOM 685 O O . PRO A 1 82 ? 9.419 -10.852 4.197 1.00 83.12 82 PRO A O 1
ATOM 688 N N . VAL A 1 83 ? 7.583 -11.592 3.148 1.00 86.56 83 VAL A N 1
ATOM 689 C CA . VAL A 1 83 ? 6.782 -10.383 3.387 1.00 86.56 83 VAL A CA 1
ATOM 690 C C . VAL A 1 83 ? 5.722 -10.709 4.424 1.00 86.56 83 VAL A C 1
ATOM 692 O O . VAL A 1 83 ? 4.928 -11.626 4.228 1.00 86.56 83 VAL A O 1
ATOM 695 N N . HIS A 1 84 ? 5.703 -9.941 5.508 1.00 90.88 84 HIS A N 1
ATOM 696 C CA . HIS A 1 84 ? 4.752 -10.095 6.603 1.00 90.88 84 HIS A CA 1
ATOM 697 C C . HIS A 1 84 ? 4.049 -8.768 6.882 1.00 90.88 84 HIS A C 1
ATOM 699 O O . HIS A 1 84 ? 4.638 -7.697 6.727 1.00 90.88 84 HIS A O 1
ATOM 705 N N . ILE A 1 85 ? 2.799 -8.852 7.332 1.00 92.81 85 ILE A N 1
ATOM 706 C CA . ILE A 1 85 ? 2.080 -7.722 7.919 1.00 92.81 85 ILE A CA 1
ATOM 707 C C . ILE A 1 85 ? 2.301 -7.804 9.428 1.00 92.81 85 ILE A C 1
ATOM 709 O O . ILE A 1 85 ? 2.072 -8.850 10.031 1.00 92.81 85 ILE A O 1
ATOM 713 N N . VAL A 1 86 ? 2.784 -6.720 10.033 1.00 92.00 86 VAL A N 1
ATOM 714 C CA . VAL A 1 86 ? 2.965 -6.648 11.488 1.00 92.00 86 VAL A CA 1
ATOM 715 C C . VAL A 1 86 ? 1.591 -6.531 12.152 1.00 92.00 86 VAL A C 1
ATOM 717 O O . VAL A 1 86 ? 0.753 -5.772 11.672 1.00 92.00 86 VAL A O 1
ATOM 720 N N . GLY A 1 87 ? 1.365 -7.248 13.256 1.00 94.94 87 GLY A N 1
ATOM 721 C CA . GLY A 1 87 ? 0.140 -7.109 14.048 1.00 94.94 87 GLY A CA 1
ATOM 722 C C . GLY A 1 87 ? -0.036 -5.686 14.593 1.00 94.94 87 GLY A C 1
ATOM 723 O O . GLY A 1 87 ? 0.936 -4.993 14.902 1.00 94.94 87 GLY A O 1
ATOM 724 N N . GLY A 1 88 ? -1.281 -5.242 14.708 1.00 95.81 88 GLY A N 1
ATOM 725 C CA . GLY A 1 88 ? -1.653 -3.874 15.061 1.00 95.81 88 GLY A CA 1
ATOM 726 C C . GLY A 1 88 ? -1.872 -2.944 13.868 1.00 95.81 88 GLY A C 1
ATOM 727 O O . GLY A 1 88 ? -2.073 -1.750 14.079 1.00 95.81 88 GLY A O 1
ATOM 728 N N . PHE A 1 89 ? -1.829 -3.452 12.632 1.00 96.00 89 PHE A N 1
ATOM 729 C CA . PHE A 1 89 ? -1.945 -2.639 11.420 1.00 96.00 89 PHE A CA 1
ATOM 730 C C . PHE A 1 89 ? -3.179 -2.999 10.592 1.00 96.00 89 PHE A C 1
ATOM 732 O O . PHE A 1 89 ? -3.472 -4.169 10.351 1.00 96.00 89 PHE A O 1
ATOM 739 N N . THR A 1 90 ? -3.841 -1.965 10.076 1.00 97.12 90 THR A N 1
ATOM 740 C CA . THR A 1 90 ? -4.906 -2.074 9.075 1.00 97.12 90 THR A CA 1
ATOM 741 C C . THR A 1 90 ? -4.420 -1.492 7.750 1.00 97.12 90 THR A C 1
ATOM 743 O O . THR A 1 90 ? -3.929 -0.364 7.695 1.00 97.12 90 THR A O 1
ATOM 746 N N . LEU A 1 91 ? -4.543 -2.270 6.675 1.00 96.88 91 LEU A N 1
ATOM 747 C CA . LEU A 1 91 ? -4.030 -1.951 5.347 1.00 96.88 91 LEU A CA 1
ATOM 748 C C . LEU A 1 91 ? -5.177 -1.874 4.327 1.00 96.88 91 LEU A C 1
ATOM 750 O O . LEU A 1 91 ? -5.797 -2.900 4.033 1.00 96.88 91 LEU A O 1
ATOM 754 N N . PRO A 1 92 ? -5.450 -0.696 3.749 1.00 96.62 92 PRO A N 1
ATOM 755 C CA . PRO A 1 92 ? -6.298 -0.576 2.571 1.00 96.62 92 PRO A CA 1
ATOM 756 C C . PRO A 1 92 ? -5.505 -1.009 1.331 1.00 96.62 92 PRO A C 1
ATOM 758 O O . PRO A 1 92 ? -4.494 -0.399 0.988 1.00 96.62 92 PRO A O 1
ATOM 761 N N . LEU A 1 93 ? -5.948 -2.076 0.666 1.00 97.25 93 LEU A N 1
ATOM 762 C CA . LEU A 1 93 ? -5.332 -2.612 -0.552 1.00 97.25 93 LEU A CA 1
ATOM 763 C C . LEU A 1 93 ? -6.356 -2.632 -1.680 1.00 97.25 93 LEU A C 1
ATOM 765 O O . LEU A 1 93 ? -7.525 -2.893 -1.413 1.00 97.25 93 LEU A O 1
ATOM 769 N N . HIS A 1 94 ? -5.946 -2.462 -2.934 1.00 97.62 94 HIS A N 1
ATOM 770 C CA . HIS A 1 94 ? -6.850 -2.790 -4.044 1.00 97.62 94 HIS A CA 1
ATOM 771 C C . HIS A 1 94 ? -7.158 -4.299 -4.056 1.00 97.62 94 HIS A C 1
ATOM 773 O O . HIS A 1 94 ? -6.323 -5.130 -3.666 1.00 97.62 94 HIS A O 1
ATOM 779 N N . VAL A 1 95 ? -8.374 -4.673 -4.460 1.00 97.00 95 VAL A N 1
ATOM 780 C CA . VAL A 1 95 ? -8.816 -6.077 -4.520 1.00 97.00 95 VAL A CA 1
ATOM 781 C C . VAL A 1 95 ? -7.944 -6.884 -5.482 1.00 97.00 95 VAL A C 1
ATOM 783 O O . VAL A 1 95 ? -7.626 -8.044 -5.186 1.00 97.00 95 VAL A O 1
ATOM 786 N N . ASN A 1 96 ? -7.525 -6.268 -6.585 1.00 96.25 96 ASN A N 1
ATOM 787 C CA . ASN A 1 96 ? -6.744 -6.835 -7.674 1.00 96.25 96 ASN A CA 1
ATOM 788 C C . ASN A 1 96 ? -5.523 -5.959 -7.993 1.00 96.25 96 ASN A C 1
ATOM 790 O O . ASN A 1 96 ? -5.518 -4.750 -7.771 1.00 96.25 96 ASN A O 1
ATOM 794 N N . GLY A 1 97 ? -4.470 -6.573 -8.536 1.00 94.25 97 GLY A N 1
ATOM 795 C CA . GLY A 1 97 ? -3.440 -5.827 -9.251 1.00 94.25 97 GLY A CA 1
ATOM 796 C C . GLY A 1 97 ? -3.932 -5.390 -10.633 1.00 94.25 97 GLY A C 1
ATOM 797 O O . GLY A 1 97 ? -4.961 -5.851 -11.127 1.00 94.25 97 GLY A O 1
ATOM 798 N N . ALA A 1 98 ? -3.165 -4.518 -11.280 1.00 95.94 98 ALA A N 1
ATOM 799 C CA . ALA A 1 98 ? -3.452 -4.028 -12.623 1.00 95.94 98 ALA A CA 1
ATOM 800 C C . ALA A 1 98 ? -2.160 -3.878 -13.434 1.00 95.94 98 ALA A C 1
ATOM 802 O O . ALA A 1 98 ? -1.066 -4.140 -12.932 1.00 95.94 98 ALA A O 1
ATOM 803 N N . MET A 1 99 ? -2.265 -3.422 -14.684 1.00 94.81 99 MET A N 1
ATOM 804 C CA . MET A 1 99 ? -1.085 -3.150 -15.513 1.00 94.81 99 MET A CA 1
ATOM 805 C C . MET A 1 99 ? -0.606 -1.698 -15.408 1.00 94.81 99 MET A C 1
ATOM 807 O O . MET A 1 99 ? 0.525 -1.398 -15.794 1.00 94.81 99 MET A O 1
ATOM 811 N N . THR A 1 100 ? -1.445 -0.792 -14.891 1.00 96.62 100 THR A N 1
ATOM 812 C CA . THR A 1 100 ? -1.133 0.637 -14.731 1.00 96.62 100 THR A CA 1
ATOM 813 C C . THR A 1 100 ? -1.772 1.227 -13.474 1.00 96.62 100 THR A C 1
ATOM 815 O O . THR A 1 100 ? -2.789 0.731 -12.990 1.00 96.62 100 THR A O 1
ATOM 818 N N . THR A 1 101 ? -1.242 2.354 -12.990 1.00 95.62 101 THR A N 1
ATOM 819 C CA . THR A 1 101 ? -1.849 3.109 -11.878 1.00 95.62 101 THR A CA 1
ATOM 820 C C . THR A 1 101 ? -3.229 3.659 -12.237 1.00 95.62 101 THR A C 1
ATOM 822 O O . THR A 1 101 ? -4.124 3.675 -11.403 1.00 95.62 101 THR A O 1
ATOM 825 N N . LYS A 1 102 ? -3.443 4.065 -13.494 1.00 95.44 102 LYS A N 1
ATOM 826 C CA . LYS A 1 102 ? -4.753 4.529 -13.977 1.00 95.44 102 LYS A CA 1
ATOM 827 C C . LYS A 1 102 ? -5.831 3.449 -13.862 1.00 95.44 102 LYS A C 1
ATOM 829 O O . LYS A 1 102 ? -6.989 3.767 -13.613 1.00 95.44 102 LYS A O 1
ATOM 834 N N . GLU A 1 103 ? -5.453 2.202 -14.112 1.00 96.56 103 GLU A N 1
ATOM 835 C CA . GLU A 1 103 ? -6.349 1.054 -14.030 1.00 96.56 103 GLU A CA 1
ATOM 836 C C . GLU A 1 103 ? -6.578 0.638 -12.576 1.00 96.56 103 GLU A C 1
ATOM 838 O O . GLU A 1 103 ? -7.730 0.568 -12.163 1.00 96.56 103 GLU A O 1
ATOM 843 N N . VAL A 1 104 ? -5.511 0.455 -11.781 1.00 96.94 104 VAL A N 1
ATOM 844 C CA . VAL A 1 104 ? -5.652 -0.004 -10.386 1.00 96.94 104 VAL A CA 1
ATOM 845 C C . VAL A 1 104 ? -6.466 0.969 -9.533 1.00 96.94 104 VAL A C 1
ATOM 847 O O . VAL A 1 104 ? -7.266 0.544 -8.715 1.00 96.94 104 VAL A O 1
ATOM 850 N N . ARG A 1 105 ? -6.352 2.281 -9.779 1.00 96.12 105 ARG A N 1
ATOM 851 C CA . ARG A 1 105 ? -7.079 3.312 -9.019 1.00 96.12 105 ARG A CA 1
ATOM 852 C C . ARG A 1 105 ? -8.592 3.326 -9.271 1.00 96.12 105 ARG A C 1
ATOM 854 O O . ARG A 1 105 ? -9.296 4.121 -8.663 1.00 96.12 105 ARG A O 1
ATOM 861 N N . ARG A 1 106 ? -9.089 2.482 -10.180 1.00 96.00 106 ARG A N 1
ATOM 862 C CA . ARG A 1 106 ? -10.522 2.243 -10.417 1.00 96.00 106 ARG A CA 1
ATOM 863 C C . ARG A 1 106 ? -11.020 0.950 -9.770 1.00 96.00 106 ARG A C 1
ATOM 865 O O . ARG A 1 106 ? -12.207 0.662 -9.875 1.00 96.00 106 ARG A O 1
ATOM 872 N N . ASP A 1 107 ? -10.126 0.163 -9.179 1.00 97.44 107 ASP A N 1
ATOM 873 C CA . ASP A 1 107 ? -10.462 -1.075 -8.485 1.00 97.44 107 ASP A CA 1
ATOM 874 C C . ASP A 1 107 ? -10.852 -0.776 -7.035 1.00 97.44 107 ASP A C 1
ATOM 876 O O . ASP A 1 107 ? -10.262 0.088 -6.376 1.00 97.44 107 ASP A O 1
ATOM 880 N N . ASP A 1 108 ? -11.845 -1.511 -6.545 1.00 97.81 108 ASP A N 1
ATOM 881 C CA . ASP A 1 108 ? -12.329 -1.389 -5.174 1.00 97.81 108 ASP A CA 1
ATOM 882 C C . ASP A 1 108 ? -11.255 -1.790 -4.151 1.00 97.81 108 ASP A C 1
ATOM 884 O O . ASP A 1 108 ? -10.264 -2.461 -4.454 1.00 97.81 108 ASP A O 1
ATOM 888 N N . PHE A 1 109 ? -11.476 -1.410 -2.895 1.00 97.88 109 PHE A N 1
ATOM 889 C CA . PHE A 1 109 ? -10.586 -1.741 -1.793 1.00 97.88 109 PHE A CA 1
ATOM 890 C C . PHE A 1 109 ? -10.992 -3.030 -1.073 1.00 97.88 109 PHE A C 1
ATOM 892 O O . PHE A 1 109 ? -12.158 -3.273 -0.755 1.00 97.88 109 PHE A O 1
ATOM 899 N N . ARG A 1 110 ? -9.988 -3.829 -0.715 1.00 97.81 110 ARG A N 1
ATOM 900 C CA . ARG A 1 110 ? -10.022 -4.778 0.393 1.00 97.81 110 ARG A CA 1
ATOM 901 C C . ARG A 1 110 ? -9.296 -4.173 1.589 1.00 97.81 110 ARG A C 1
ATOM 903 O O . ARG A 1 110 ? -8.104 -3.884 1.508 1.00 97.81 110 ARG A O 1
ATOM 910 N N . ILE A 1 111 ? -9.984 -4.066 2.720 1.00 97.56 111 ILE A N 1
ATOM 911 C CA . ILE A 1 111 ? -9.363 -3.659 3.983 1.00 97.56 111 ILE A CA 1
ATOM 912 C C . ILE A 1 111 ? -8.837 -4.908 4.685 1.00 97.56 111 ILE A C 1
ATOM 914 O O . ILE A 1 111 ? -9.611 -5.796 5.035 1.00 97.56 111 ILE A O 1
ATOM 918 N N . VAL A 1 112 ? -7.523 -5.010 4.858 1.00 97.44 112 VAL A N 1
ATOM 919 C CA . VAL A 1 112 ? -6.888 -6.103 5.601 1.00 97.44 112 VAL A CA 1
ATOM 920 C C . VAL A 1 112 ? -6.597 -5.625 7.014 1.00 97.44 112 VAL A C 1
ATOM 922 O O . VAL A 1 112 ? -5.810 -4.703 7.196 1.00 97.44 112 VAL A O 1
ATOM 925 N N . VAL A 1 113 ? -7.214 -6.255 8.006 1.00 97.38 113 VAL A N 1
ATOM 926 C CA . VAL A 1 113 ? -7.009 -5.972 9.429 1.00 97.38 113 VAL A CA 1
ATOM 927 C C . VAL A 1 113 ? -6.102 -7.058 9.992 1.00 97.38 113 VAL A C 1
ATOM 929 O O . VAL A 1 113 ? -6.432 -8.240 9.903 1.00 97.38 113 VAL A O 1
ATOM 932 N N . ALA A 1 114 ? -4.951 -6.675 10.538 1.00 96.94 114 ALA A N 1
ATOM 933 C CA . ALA A 1 114 ? -4.039 -7.571 11.238 1.00 96.94 114 ALA A CA 1
ATOM 934 C C . ALA A 1 114 ? -3.994 -7.169 12.719 1.00 96.94 114 ALA A C 1
ATOM 936 O O . ALA A 1 114 ? -3.184 -6.306 13.072 1.00 96.94 114 ALA A O 1
ATOM 937 N N . PRO A 1 115 ? -4.859 -7.737 13.579 1.00 95.44 115 PRO A N 1
ATOM 938 C CA . PRO A 1 115 ? -4.866 -7.438 15.007 1.00 95.44 115 PRO A CA 1
ATOM 939 C C . PRO A 1 115 ? -3.517 -7.746 15.662 1.00 95.44 115 PRO A C 1
ATOM 941 O O . PRO A 1 115 ? -2.758 -8.606 15.215 1.00 95.44 115 PRO A O 1
ATOM 944 N N . ASN A 1 116 ? -3.177 -7.005 16.712 1.00 94.25 116 ASN A N 1
ATOM 945 C CA . ASN A 1 116 ? -2.104 -7.400 17.621 1.00 94.25 116 ASN A CA 1
ATOM 946 C C . ASN A 1 116 ? -2.630 -8.397 18.671 1.00 94.25 116 ASN A C 1
ATOM 948 O O . ASN A 1 116 ? -3.818 -8.702 18.718 1.00 94.25 116 ASN A O 1
ATOM 952 N N . ALA A 1 117 ? -1.755 -8.857 19.568 1.00 92.31 117 ALA A N 1
ATOM 953 C CA . ALA A 1 117 ? -2.132 -9.771 20.652 1.00 92.31 117 ALA A CA 1
ATOM 954 C C . ALA A 1 117 ? -3.221 -9.221 21.603 1.00 92.31 117 ALA A C 1
ATOM 956 O O . ALA A 1 117 ? -3.800 -9.982 22.369 1.00 92.31 117 ALA A O 1
ATOM 957 N N . GLY A 1 118 ? -3.475 -7.910 21.585 1.00 91.56 118 GLY A N 1
ATOM 958 C CA . GLY A 1 118 ? -4.549 -7.264 22.336 1.00 91.56 118 GLY A CA 1
ATOM 959 C C . GLY A 1 118 ? -5.837 -7.059 21.538 1.00 91.56 118 GLY A C 1
ATOM 960 O O . GLY A 1 118 ? -6.674 -6.306 22.009 1.00 91.56 118 GLY A O 1
ATOM 961 N N . GLY A 1 119 ? -5.975 -7.651 20.345 1.00 92.06 119 GLY A N 1
ATOM 962 C CA . GLY A 1 119 ? -7.195 -7.565 19.534 1.00 92.06 119 GLY A CA 1
ATOM 963 C C . GLY A 1 119 ? -7.373 -6.257 18.760 1.00 92.06 119 GLY A C 1
ATOM 964 O O . GLY A 1 119 ? -8.435 -6.039 18.192 1.00 92.06 119 GLY A O 1
ATOM 965 N N . ASN A 1 120 ? -6.346 -5.401 18.716 1.00 95.50 120 ASN A N 1
ATOM 966 C CA . ASN A 1 120 ? -6.459 -4.048 18.167 1.00 95.50 120 ASN A CA 1
ATOM 967 C C . ASN A 1 120 ? -5.628 -3.870 16.899 1.00 95.50 120 ASN A C 1
ATOM 969 O O . ASN A 1 120 ? -4.522 -4.414 16.805 1.00 95.50 120 ASN A O 1
ATOM 973 N N . ALA A 1 121 ? -6.103 -3.043 15.967 1.00 97.38 121 ALA A N 1
ATOM 974 C CA . ALA A 1 121 ? -5.345 -2.618 14.793 1.00 97.38 121 ALA A CA 1
ATOM 975 C C . ALA A 1 121 ? -5.719 -1.206 14.327 1.00 97.38 121 ALA A C 1
ATOM 977 O O . ALA A 1 121 ? -6.863 -0.781 14.430 1.00 97.38 121 ALA A O 1
ATOM 978 N N . ALA A 1 122 ? -4.749 -0.483 13.763 1.00 97.81 122 ALA A N 1
ATOM 979 C CA . ALA A 1 122 ? -4.973 0.860 13.237 1.00 97.81 122 ALA A CA 1
ATOM 980 C C . ALA A 1 122 ? -4.332 1.055 11.861 1.00 97.81 122 ALA A C 1
ATOM 982 O O . ALA A 1 122 ? -3.305 0.460 11.525 1.00 97.81 122 ALA A O 1
ATOM 983 N N . GLY A 1 123 ? -4.934 1.916 11.048 1.00 97.00 123 GLY A N 1
ATOM 984 C CA . GLY A 1 123 ? -4.499 2.171 9.680 1.00 97.00 123 GLY A CA 1
ATOM 985 C C . GLY A 1 123 ? -4.868 3.560 9.193 1.00 97.00 123 GLY A C 1
ATOM 986 O O . GLY A 1 123 ? -5.657 4.275 9.811 1.00 97.00 123 GLY A O 1
ATOM 987 N N . ARG A 1 124 ? -4.289 3.959 8.062 1.00 97.50 124 ARG A N 1
ATOM 988 C CA . ARG A 1 124 ? -4.585 5.238 7.409 1.00 97.50 124 ARG A CA 1
ATOM 989 C C . ARG A 1 124 ? -4.686 5.037 5.904 1.00 97.50 124 ARG A C 1
ATOM 991 O O . ARG A 1 124 ? -4.051 4.134 5.364 1.00 97.50 124 ARG A O 1
ATOM 998 N N . LEU A 1 125 ? -5.453 5.902 5.257 1.00 97.69 125 LEU A N 1
ATOM 999 C CA . LEU A 1 125 ? -5.507 6.051 3.807 1.00 97.69 125 LEU A CA 1
ATOM 1000 C C . LEU A 1 125 ? -5.462 7.539 3.481 1.00 97.69 125 LEU A C 1
ATOM 1002 O O . LEU A 1 125 ? -6.228 8.307 4.054 1.00 97.69 125 LEU A O 1
ATOM 1006 N N . TYR A 1 126 ? -4.588 7.940 2.571 1.00 97.56 126 TYR A N 1
ATOM 1007 C CA . TYR A 1 126 ? -4.578 9.279 1.997 1.00 97.56 126 TYR A CA 1
ATOM 1008 C C . TYR A 1 126 ? -4.691 9.164 0.482 1.00 97.56 126 TYR A C 1
ATOM 1010 O O . TYR A 1 126 ? -3.904 8.447 -0.129 1.00 97.56 126 TYR A O 1
ATOM 1018 N N . VAL A 1 127 ? -5.654 9.875 -0.106 1.00 96.81 127 VAL A N 1
ATOM 1019 C CA . VAL A 1 127 ? -5.894 9.895 -1.550 1.00 96.81 127 VAL A CA 1
ATOM 1020 C C . VAL A 1 127 ? -6.206 11.311 -2.019 1.00 96.81 127 VAL A C 1
ATOM 1022 O O . VAL A 1 127 ? -6.998 12.036 -1.416 1.00 96.81 127 VAL A O 1
ATOM 1025 N N . ASP A 1 128 ? -5.611 11.678 -3.143 1.00 96.06 128 ASP A N 1
ATOM 1026 C CA . ASP A 1 128 ? -5.904 12.876 -3.925 1.00 96.06 128 ASP A CA 1
ATOM 1027 C C . ASP A 1 128 ? -5.926 12.507 -5.419 1.00 96.06 128 ASP A C 1
ATOM 1029 O O . ASP A 1 128 ? -6.034 11.331 -5.767 1.00 96.06 128 ASP A O 1
ATOM 1033 N N . ASP A 1 129 ? -5.838 13.465 -6.340 1.00 95.00 129 ASP A N 1
ATOM 1034 C CA . ASP A 1 129 ? -5.814 13.144 -7.773 1.00 95.00 129 ASP A CA 1
ATOM 1035 C C . ASP A 1 129 ? -4.497 12.500 -8.258 1.00 95.00 129 ASP A C 1
ATOM 1037 O O . ASP A 1 129 ? -4.467 11.887 -9.329 1.00 95.00 129 ASP A O 1
ATOM 1041 N N . GLY A 1 130 ? -3.432 12.526 -7.453 1.00 94.31 130 GLY A N 1
ATOM 1042 C CA . GLY A 1 130 ? -2.118 11.954 -7.741 1.00 94.31 130 GLY A CA 1
ATOM 1043 C C . GLY A 1 130 ? -1.280 12.710 -8.772 1.00 94.31 130 GLY A C 1
ATOM 1044 O O . GLY A 1 130 ? -0.289 12.155 -9.248 1.00 94.31 130 GLY A O 1
ATOM 1045 N N . VAL A 1 131 ? -1.672 13.925 -9.170 1.00 93.81 131 VAL A N 1
ATOM 1046 C CA . VAL A 1 131 ? -0.974 14.696 -10.219 1.00 93.81 131 VAL A CA 1
ATOM 1047 C C . VAL A 1 131 ? -0.921 16.199 -9.970 1.00 93.81 131 VAL A C 1
ATOM 1049 O O . VAL A 1 131 ? 0.063 16.826 -10.365 1.00 93.81 131 VAL A O 1
ATOM 1052 N N . SER A 1 132 ? -1.948 16.799 -9.371 1.00 96.00 132 SER A N 1
ATOM 1053 C CA . SER A 1 132 ? -1.982 18.246 -9.158 1.00 96.00 132 SER A CA 1
ATOM 1054 C C . SER A 1 132 ? -0.946 18.675 -8.126 1.00 96.00 132 SER A C 1
ATOM 1056 O O . SER A 1 132 ? -0.755 18.007 -7.113 1.00 96.00 132 SER A O 1
ATOM 1058 N N . LEU A 1 133 ? -0.310 19.826 -8.367 1.00 92.69 133 LEU A N 1
ATOM 1059 C CA . LEU A 1 133 ? 0.610 20.440 -7.403 1.00 92.69 133 LEU A CA 1
ATOM 1060 C C . LEU A 1 133 ? -0.132 20.859 -6.128 1.00 92.69 133 LEU A C 1
ATOM 1062 O O . LEU A 1 133 ? 0.332 20.593 -5.026 1.00 92.69 133 LEU A O 1
ATOM 1066 N N . GLU A 1 134 ? -1.308 21.458 -6.308 1.00 93.19 134 GLU A N 1
ATOM 1067 C CA . GLU A 1 134 ? -2.216 21.882 -5.244 1.00 93.19 134 GLU A CA 1
ATOM 1068 C C . GLU A 1 134 ? -3.549 21.149 -5.416 1.00 93.19 134 GLU A C 1
ATOM 1070 O O . GLU A 1 134 ? -4.135 21.161 -6.504 1.00 93.19 134 GLU A O 1
ATOM 1075 N N . GLN A 1 135 ? -4.056 20.514 -4.358 1.00 93.31 135 GLN A N 1
ATOM 1076 C CA . GLN A 1 135 ? -5.241 19.651 -4.430 1.00 93.31 135 GLN A CA 1
ATOM 1077 C C . GLN A 1 135 ? -6.536 20.475 -4.364 1.00 93.31 135 GLN A C 1
ATOM 1079 O O . GLN A 1 135 ? -7.311 20.399 -3.411 1.00 93.31 135 GLN A O 1
ATOM 1084 N N . ALA A 1 136 ? -6.787 21.271 -5.407 1.00 89.88 136 ALA A N 1
ATOM 1085 C CA . ALA A 1 136 ? -7.959 22.147 -5.502 1.00 89.88 136 ALA A CA 1
ATOM 1086 C C . ALA A 1 136 ? -9.296 21.383 -5.443 1.00 89.88 136 ALA A C 1
ATOM 1088 O O . ALA A 1 136 ? -10.292 21.913 -4.957 1.00 89.88 136 ALA A O 1
ATOM 1089 N N . ASN A 1 137 ? -9.306 20.124 -5.894 1.00 88.06 137 ASN A N 1
ATOM 1090 C CA . ASN A 1 137 ? -10.467 19.229 -5.843 1.00 88.06 137 ASN A CA 1
ATOM 1091 C C . ASN A 1 137 ? -10.591 18.472 -4.507 1.00 88.06 137 ASN A C 1
ATOM 1093 O O . ASN A 1 137 ? -11.336 17.498 -4.424 1.00 88.06 137 ASN A O 1
ATOM 1097 N N . GLY A 1 138 ? -9.858 18.904 -3.478 1.00 94.38 138 GLY A N 1
ATOM 1098 C CA . GLY A 1 138 ? -9.856 18.296 -2.155 1.00 94.38 138 GLY A CA 1
ATOM 1099 C C . GLY A 1 138 ? -9.029 17.015 -2.066 1.00 94.38 138 GLY A C 1
ATOM 1100 O O . GLY A 1 138 ? -8.467 16.520 -3.042 1.00 94.38 138 GLY A O 1
ATOM 1101 N N . THR A 1 139 ? -8.965 16.483 -0.848 1.00 96.88 139 THR A N 1
ATOM 1102 C CA . THR A 1 139 ? -8.277 15.234 -0.508 1.00 96.88 139 THR A CA 1
ATOM 1103 C C . THR A 1 139 ? -9.175 14.377 0.377 1.00 96.88 139 THR A C 1
ATOM 1105 O O . THR A 1 139 ? -10.051 14.882 1.089 1.00 96.88 139 THR A O 1
ATOM 1108 N N . THR A 1 140 ? -8.967 13.068 0.331 1.00 97.12 140 THR A N 1
ATOM 1109 C CA . THR A 1 140 ? -9.623 12.100 1.209 1.00 97.12 140 THR A CA 1
ATOM 1110 C C . THR A 1 140 ? -8.575 11.503 2.130 1.00 97.12 140 THR A C 1
ATOM 1112 O O . THR A 1 140 ? -7.611 10.895 1.672 1.00 97.12 140 THR A O 1
ATOM 1115 N N . ALA A 1 141 ? -8.749 11.700 3.434 1.00 97.31 141 ALA A N 1
ATOM 1116 C CA . ALA A 1 141 ? -7.837 11.212 4.457 1.00 97.31 141 ALA A CA 1
ATOM 1117 C C . ALA A 1 141 ? -8.636 10.450 5.509 1.00 97.31 141 ALA A C 1
ATOM 1119 O O . ALA A 1 141 ? -9.421 11.042 6.248 1.00 97.31 141 ALA A O 1
ATOM 1120 N N . LEU A 1 142 ? -8.432 9.137 5.565 1.00 97.31 142 LEU A N 1
ATOM 1121 C CA . LEU A 1 142 ? -9.171 8.223 6.424 1.00 97.31 142 LEU A CA 1
ATOM 1122 C C . LEU A 1 142 ? -8.257 7.604 7.479 1.00 97.31 142 LEU A C 1
ATOM 1124 O O . LEU A 1 142 ? -7.074 7.342 7.246 1.00 97.31 142 LEU A O 1
ATOM 1128 N N . THR A 1 143 ? -8.839 7.337 8.637 1.00 97.94 143 THR A N 1
ATOM 1129 C CA . THR A 1 143 ? -8.270 6.551 9.726 1.00 97.94 143 THR A CA 1
ATOM 1130 C C . THR A 1 143 ? -9.150 5.336 9.957 1.00 97.94 143 THR A C 1
ATOM 1132 O O . THR A 1 143 ? -10.368 5.471 10.090 1.00 97.94 143 THR A O 1
ATOM 1135 N N . PHE A 1 144 ? -8.517 4.172 10.024 1.00 97.81 144 PHE A N 1
ATOM 1136 C CA . PHE A 1 144 ? -9.139 2.910 10.396 1.00 97.81 144 PHE A CA 1
ATOM 1137 C C . PHE A 1 144 ? -8.728 2.577 11.820 1.00 97.81 144 PHE A C 1
ATOM 1139 O O . PHE A 1 144 ? -7.535 2.630 12.127 1.00 97.81 144 PHE A O 1
ATOM 1146 N N . ASP A 1 145 ? -9.697 2.222 12.649 1.00 97.56 145 ASP A N 1
ATOM 1147 C CA . ASP A 1 145 ? -9.474 1.792 14.024 1.00 97.56 145 ASP A CA 1
ATOM 1148 C C . ASP A 1 145 ? -10.322 0.548 14.273 1.00 97.56 145 ASP A C 1
ATOM 1150 O O . ASP A 1 145 ? -11.537 0.580 14.076 1.00 97.56 145 ASP A O 1
ATOM 1154 N N . ASP A 1 146 ? -9.663 -0.550 14.615 1.00 95.44 146 ASP A N 1
ATOM 1155 C CA . ASP A 1 146 ? -10.269 -1.822 14.981 1.00 95.44 146 ASP A CA 1
ATOM 1156 C C . ASP A 1 146 ? -9.974 -2.087 16.455 1.00 95.44 146 ASP A C 1
ATOM 1158 O O . ASP A 1 146 ? -8.807 -2.130 16.859 1.00 95.44 146 ASP A O 1
ATOM 1162 N N . GLN A 1 147 ? -11.043 -2.238 17.236 1.00 93.44 147 GLN A N 1
ATOM 1163 C CA . GLN A 1 147 ? -10.991 -2.587 18.654 1.00 93.44 147 GLN A CA 1
ATOM 1164 C C . GLN A 1 147 ? -11.827 -3.843 18.856 1.00 93.44 147 GLN A C 1
ATOM 1166 O O . GLN A 1 147 ? -13.034 -3.821 18.603 1.00 93.44 147 GLN A O 1
ATOM 1171 N N . ASP A 1 148 ? -11.197 -4.932 19.289 1.00 86.38 148 ASP A N 1
ATOM 1172 C CA . ASP A 1 148 ? -11.864 -6.204 19.590 1.00 86.38 148 ASP A CA 1
ATOM 1173 C C . ASP A 1 148 ? -12.792 -6.702 18.454 1.00 86.38 148 ASP A C 1
ATOM 1175 O O . ASP A 1 148 ? -13.892 -7.211 18.688 1.00 86.38 148 ASP A O 1
ATOM 1179 N N . GLY A 1 149 ? -12.353 -6.544 17.198 1.00 84.81 149 GLY A N 1
ATOM 1180 C CA . GLY A 1 149 ? -13.087 -6.962 15.997 1.00 84.81 149 GLY A CA 1
ATOM 1181 C C . GLY A 1 149 ? -14.168 -5.989 15.510 1.00 84.81 149 GLY A C 1
ATOM 1182 O O . GLY A 1 149 ? -14.892 -6.307 14.562 1.00 84.81 149 GLY A O 1
ATOM 1183 N N . ALA A 1 150 ? -14.297 -4.815 16.133 1.00 91.69 150 ALA A N 1
ATOM 1184 C CA . ALA A 1 150 ? -15.144 -3.730 15.656 1.00 91.69 150 ALA A CA 1
ATOM 1185 C C . ALA A 1 150 ? -14.325 -2.718 14.839 1.00 91.69 150 ALA A C 1
ATOM 1187 O O . ALA A 1 150 ? -13.778 -1.752 15.377 1.00 91.69 150 ALA A O 1
ATOM 1188 N N . LEU A 1 151 ? -14.295 -2.908 13.517 1.00 95.06 151 LEU A N 1
ATOM 1189 C CA . LEU A 1 151 ? -13.640 -1.987 12.592 1.00 95.06 151 LEU A CA 1
ATOM 1190 C C . LEU A 1 151 ? -14.490 -0.729 12.366 1.00 95.06 151 LEU A C 1
ATOM 1192 O O . LEU A 1 151 ? -15.615 -0.790 11.868 1.00 95.06 151 LEU A O 1
ATOM 1196 N N . SER A 1 152 ? -13.900 0.429 12.635 1.00 96.25 152 SER A N 1
ATOM 1197 C CA . SER A 1 152 ? -14.447 1.747 12.328 1.00 96.25 152 SER A CA 1
ATOM 1198 C C . SER A 1 152 ? -13.568 2.493 11.322 1.00 96.25 152 SER A C 1
ATOM 1200 O O . SER A 1 152 ? -12.351 2.305 11.251 1.00 96.25 152 SER A O 1
ATOM 1202 N N . MET A 1 153 ? -14.196 3.354 10.520 1.00 95.62 153 MET A N 1
ATOM 1203 C CA . MET A 1 153 ? -13.529 4.202 9.535 1.00 95.62 153 MET A CA 1
ATOM 1204 C C . MET A 1 153 ? -14.051 5.629 9.677 1.00 95.62 153 MET A C 1
ATOM 1206 O O . MET A 1 153 ? -15.251 5.867 9.573 1.00 95.62 153 MET A O 1
ATOM 1210 N N . ASN A 1 154 ? -13.144 6.575 9.898 1.00 96.38 154 ASN A N 1
ATOM 1211 C CA . ASN A 1 154 ? -13.447 7.998 10.059 1.00 96.38 154 ASN A CA 1
ATOM 1212 C C . ASN A 1 154 ? -12.492 8.838 9.207 1.00 96.38 154 ASN A C 1
ATOM 1214 O O . ASN A 1 154 ? -11.433 8.352 8.817 1.00 96.38 154 ASN A O 1
ATOM 1218 N N . GLY A 1 155 ? -12.833 10.100 8.936 1.00 95.56 155 GLY A N 1
ATOM 1219 C CA . GLY A 1 155 ? -11.927 11.009 8.235 1.00 95.56 155 GLY A CA 1
ATOM 1220 C C . GLY A 1 155 ? -12.618 12.066 7.385 1.00 95.56 155 GLY A C 1
ATOM 1221 O O . GLY A 1 155 ? -13.785 12.394 7.596 1.00 95.56 155 GLY A O 1
ATOM 1222 N N . THR A 1 156 ? -11.871 12.607 6.425 1.00 95.94 156 THR A N 1
ATOM 1223 C CA . THR A 1 156 ? -12.358 13.572 5.434 1.00 95.94 156 THR A CA 1
ATOM 1224 C C . THR A 1 156 ? -12.583 12.891 4.089 1.00 95.94 156 THR A C 1
ATOM 1226 O O . THR A 1 156 ? -11.793 12.048 3.674 1.00 95.94 156 THR A O 1
ATOM 1229 N N . PHE A 1 157 ? -13.646 13.291 3.391 1.00 93.81 157 PHE A N 1
ATOM 1230 C CA . PHE A 1 157 ? -14.057 12.732 2.097 1.00 93.81 157 PHE A CA 1
ATOM 1231 C C . PHE A 1 157 ? -14.087 13.827 1.021 1.00 93.81 157 PHE A C 1
ATOM 1233 O O . PHE A 1 157 ? -15.108 14.054 0.376 1.00 93.81 157 PHE A O 1
ATOM 1240 N N . GLY A 1 158 ? -12.994 14.585 0.896 1.00 93.50 158 GLY A N 1
ATOM 1241 C CA . GLY A 1 158 ? -12.922 15.736 -0.007 1.00 93.50 158 GLY A CA 1
ATOM 1242 C C . GLY A 1 158 ? -12.708 15.356 -1.472 1.00 93.50 158 GLY A C 1
ATOM 1243 O O . GLY A 1 158 ? -13.204 16.051 -2.350 1.00 93.50 158 GLY A O 1
ATOM 1244 N N . TYR A 1 159 ? -12.020 14.243 -1.737 1.00 95.19 159 TYR A N 1
ATOM 1245 C CA . TYR A 1 159 ? -11.807 13.719 -3.084 1.00 95.19 159 TYR A CA 1
ATOM 1246 C C . TYR A 1 159 ? -12.734 12.527 -3.337 1.00 95.19 159 TYR A C 1
ATOM 1248 O O . TYR A 1 159 ? -12.780 11.593 -2.536 1.00 95.19 159 TYR A O 1
ATOM 1256 N N . ASN A 1 160 ? -13.467 12.526 -4.452 1.00 93.69 160 ASN A N 1
ATOM 1257 C CA . ASN A 1 160 ? -14.288 11.379 -4.838 1.00 93.69 160 ASN A CA 1
ATOM 1258 C C . ASN A 1 160 ? -13.442 10.364 -5.617 1.00 93.69 160 ASN A C 1
ATOM 1260 O O . ASN A 1 160 ? -13.116 10.593 -6.781 1.00 93.69 160 ASN A O 1
ATOM 1264 N N . LEU A 1 161 ? -13.125 9.234 -4.982 1.00 91.88 161 LEU A N 1
ATOM 1265 C CA . LEU A 1 161 ? -12.340 8.166 -5.600 1.00 91.88 161 LEU A CA 1
ATOM 1266 C C . LEU A 1 161 ? -13.141 7.375 -6.649 1.00 91.88 161 LEU A C 1
ATOM 1268 O O . LEU A 1 161 ? -12.548 6.750 -7.522 1.00 91.88 161 LEU A O 1
ATOM 1272 N N . GLY A 1 162 ? -14.478 7.375 -6.567 1.00 94.19 162 GLY A N 1
ATOM 1273 C CA . GLY A 1 162 ? -15.335 6.581 -7.452 1.00 94.19 162 GLY A CA 1
ATOM 1274 C C . GLY A 1 162 ? -15.226 5.062 -7.258 1.00 94.19 162 GLY A C 1
ATOM 1275 O O . GLY A 1 162 ? -15.589 4.321 -8.167 1.00 94.19 162 GLY A O 1
ATOM 1276 N N . VAL A 1 163 ? -14.734 4.610 -6.100 1.00 95.44 163 VAL A N 1
ATOM 1277 C CA . VAL A 1 163 ? -14.568 3.193 -5.732 1.00 95.44 163 VAL A CA 1
ATOM 1278 C C . VAL A 1 163 ? -15.134 2.928 -4.338 1.00 95.44 163 VAL A C 1
ATOM 1280 O O . VAL A 1 163 ? -15.350 3.859 -3.558 1.00 95.44 163 VAL A O 1
ATOM 1283 N N . ASN A 1 164 ? -15.360 1.658 -4.017 1.00 95.88 164 ASN A N 1
ATOM 1284 C CA . ASN A 1 164 ? -15.963 1.208 -2.767 1.00 95.88 164 ASN A CA 1
ATOM 1285 C C . ASN A 1 164 ? -15.007 0.326 -1.956 1.00 95.88 164 ASN A C 1
ATOM 1287 O O . ASN A 1 164 ? -13.958 -0.110 -2.428 1.00 95.88 164 ASN A O 1
ATOM 1291 N N . VAL A 1 165 ? -15.404 0.014 -0.722 1.00 96.38 165 VAL A N 1
ATOM 1292 C CA . VAL A 1 165 ? -14.827 -1.105 0.029 1.00 96.38 165 VAL A CA 1
ATOM 1293 C C . VAL A 1 165 ? -15.597 -2.371 -0.342 1.00 96.38 165 VAL A C 1
ATOM 1295 O O . VAL A 1 165 ? -16.761 -2.519 0.019 1.00 96.38 165 VAL A O 1
ATOM 1298 N N . ALA A 1 166 ? -14.949 -3.290 -1.053 1.00 97.69 166 ALA A N 1
ATOM 1299 C CA . ALA A 1 166 ? -15.556 -4.541 -1.503 1.00 97.69 166 ALA A CA 1
ATOM 1300 C C . ALA A 1 166 ? -15.505 -5.651 -0.445 1.00 97.69 166 ALA A C 1
ATOM 1302 O O . ALA A 1 166 ? -16.364 -6.529 -0.420 1.00 97.69 166 ALA A O 1
ATOM 1303 N N . SER A 1 167 ? -14.473 -5.670 0.406 1.00 96.94 167 SER A N 1
ATOM 1304 C CA . SER A 1 167 ? -14.343 -6.685 1.461 1.00 96.94 167 SER A CA 1
ATOM 1305 C C . SER A 1 167 ? -13.463 -6.224 2.618 1.00 96.94 167 SER A C 1
ATOM 1307 O O . SER A 1 167 ? -12.545 -5.425 2.436 1.00 96.94 167 SER A O 1
ATOM 1309 N N . VAL A 1 168 ? -13.705 -6.799 3.794 1.00 96.44 168 VAL A N 1
ATOM 1310 C CA . VAL A 1 168 ? -12.814 -6.717 4.955 1.00 96.44 168 VAL A CA 1
ATOM 1311 C C . VAL A 1 168 ? -12.259 -8.114 5.220 1.00 96.44 168 VAL A C 1
ATOM 1313 O O . VAL A 1 168 ? -13.008 -9.088 5.252 1.00 96.44 168 VAL A O 1
ATOM 1316 N N . LYS A 1 169 ? -10.939 -8.230 5.368 1.00 95.50 169 LYS A N 1
ATOM 1317 C CA . LYS A 1 169 ? -10.252 -9.474 5.721 1.00 95.50 169 LYS A CA 1
ATOM 1318 C C . LYS A 1 169 ? -9.561 -9.289 7.063 1.00 95.50 169 LYS A C 1
ATOM 1320 O O . LYS A 1 169 ? -8.544 -8.606 7.127 1.00 95.50 169 LYS A O 1
ATOM 1325 N N . ILE A 1 170 ? -10.087 -9.936 8.093 1.00 94.25 170 ILE A N 1
ATOM 1326 C CA . ILE A 1 170 ? -9.477 -9.974 9.423 1.00 94.25 170 ILE A CA 1
ATOM 1327 C C . ILE A 1 170 ? -8.544 -11.188 9.482 1.00 94.25 170 ILE A C 1
ATOM 1329 O O . ILE A 1 170 ? -8.929 -12.293 9.093 1.00 94.25 170 ILE A O 1
ATOM 1333 N N . LEU A 1 171 ? -7.291 -10.964 9.866 1.00 94.31 171 LEU A N 1
ATOM 1334 C CA . LEU A 1 171 ? -6.292 -12.013 10.062 1.00 94.31 171 LEU A CA 1
ATOM 1335 C C . LEU A 1 171 ? -6.337 -12.530 11.504 1.00 94.31 171 LEU A C 1
ATOM 1337 O O . LEU A 1 171 ? -6.832 -11.842 12.387 1.00 94.31 171 LEU A O 1
ATOM 1341 N N . ASP A 1 172 ? -5.783 -13.724 11.719 1.00 88.31 172 ASP A N 1
ATOM 1342 C CA . ASP A 1 172 ? -5.576 -14.305 13.057 1.00 88.31 172 ASP A CA 1
ATOM 1343 C C . ASP A 1 172 ? -6.867 -14.502 13.879 1.00 88.31 172 ASP A C 1
ATOM 1345 O O . ASP A 1 172 ? -6.924 -14.293 15.086 1.00 88.31 172 ASP A O 1
ATOM 1349 N N . VAL A 1 173 ? -7.946 -14.901 13.197 1.00 86.94 173 VAL A N 1
ATOM 1350 C CA . VAL A 1 173 ? -9.225 -15.239 13.833 1.00 86.94 173 VAL A CA 1
ATOM 1351 C C . VAL A 1 173 ? -9.206 -16.713 14.253 1.00 86.94 173 VAL A C 1
ATOM 1353 O O . VAL A 1 173 ? -9.472 -17.599 13.439 1.00 86.94 173 VAL A O 1
ATOM 1356 N N . ASP A 1 174 ? -8.902 -16.968 15.529 1.00 84.69 174 ASP A N 1
ATOM 1357 C CA . ASP A 1 174 ? -8.745 -18.320 16.097 1.00 84.69 174 ASP A CA 1
ATOM 1358 C C . ASP A 1 174 ? -10.041 -19.144 16.143 1.00 84.69 174 ASP A C 1
ATOM 1360 O O . ASP A 1 174 ? -10.021 -20.374 16.060 1.00 84.69 174 ASP A O 1
ATOM 1364 N N . GLN A 1 175 ? -11.188 -18.480 16.307 1.00 86.06 175 GLN A N 1
ATOM 1365 C CA . GLN A 1 175 ? -12.495 -19.128 16.391 1.00 86.06 175 GLN A CA 1
ATOM 1366 C C . GLN A 1 175 ? -13.455 -18.542 15.370 1.00 86.06 175 GLN A C 1
ATOM 1368 O O . GLN A 1 175 ? -13.508 -17.332 15.169 1.00 86.06 175 GLN A O 1
ATOM 1373 N N . SER A 1 176 ? -14.267 -19.403 14.754 1.00 88.56 176 SER A N 1
ATOM 1374 C CA . SER A 1 176 ? -15.307 -18.943 13.837 1.00 88.56 176 SER A CA 1
ATOM 1375 C C . SER A 1 176 ? -16.244 -17.948 14.540 1.00 88.56 176 SER A C 1
ATOM 1377 O O . SER A 1 176 ? -16.735 -18.251 15.634 1.00 88.56 176 SER A O 1
ATOM 1379 N N . PRO A 1 177 ? -16.516 -16.779 13.933 1.00 86.81 177 PRO A N 1
ATOM 1380 C CA . PRO A 1 177 ? -17.389 -15.788 14.537 1.00 86.81 177 PRO A CA 1
ATOM 1381 C C . PRO A 1 177 ? -18.821 -16.324 14.600 1.00 86.81 177 PRO A C 1
ATOM 1383 O O . PRO A 1 177 ? -19.296 -16.998 13.685 1.00 86.81 177 PRO A O 1
ATOM 1386 N N . LYS A 1 178 ? -19.528 -16.007 15.687 1.00 89.94 178 LYS A N 1
ATOM 1387 C CA . LYS A 1 178 ? -20.948 -16.370 15.840 1.00 89.94 178 LYS A CA 1
ATOM 1388 C C . LYS A 1 178 ? -21.854 -15.553 14.913 1.00 89.94 178 LYS A C 1
ATOM 1390 O O . LYS A 1 178 ? -22.927 -16.023 14.547 1.00 89.94 178 LYS A O 1
ATOM 1395 N N . SER A 1 179 ? -21.421 -14.346 14.555 1.00 88.19 179 SER A N 1
ATOM 1396 C CA . SER A 1 179 ? -22.084 -13.407 13.648 1.00 88.19 179 SER A CA 1
ATOM 1397 C C . SER A 1 179 ? -21.054 -12.417 13.099 1.00 88.19 179 SER A C 1
ATOM 1399 O O . SER A 1 179 ? -20.025 -12.205 13.742 1.00 88.19 179 SER A O 1
ATOM 1401 N N . VAL A 1 180 ? -21.348 -11.817 11.944 1.00 82.31 180 VAL A N 1
ATOM 1402 C CA . VAL A 1 180 ? -20.564 -10.749 11.298 1.00 82.31 180 VAL A CA 1
ATOM 1403 C C . VAL A 1 180 ? -21.500 -9.598 10.973 1.00 82.31 180 VAL A C 1
ATOM 1405 O O . VAL A 1 180 ? -22.617 -9.904 10.494 1.00 82.31 180 VAL A O 1
#

Organism: Lentinula edodes (NCBI:txid5353)

Sequence (180 aa):
MLGGFYPFMRNHNADTSISQEFYRWPVTAQAAKNVLDIWYRLMEYFYTTFHPASLNGSPILQALWYKYPKDTSTYSSFVEMPVHIVGGFTLPLHVNGAMTTKEVRRDDFRIVVAPNAGGNAAGRLYVDDGVSLEQANGTTALTFDDQDGALSMNGTFGYNLGVNVASVKILDVDQSPKSV

pLDDT: mean 92.75, std 5.89, range [64.31, 97.94]

=== Feature glossary ===
The record interleaves many kinds of information about one protein. Here is each kind framed as the question it answers.

Q: What known structures does this most resemble?
A: Structural nearest neighbors (via Foldseek easy-search vs the PDB). Reported per hit: target PDB id, E-value, and alignment TM-score. A TM-score above ~0.5 is the conventional threshold for 'same fold'.

Q: Where is each backbone atom in 3D?
A: The mmCIF table is the protein's shape written out atom by atom. For each backbone N, Cα, C, and carbonyl O, it records an (x, y, z) coordinate triple in Å plus the residue type, chain letter, and residue number.

Q: What are the backbone torsion angles?
A: The φ/ψ torsion pair specifies the backbone conformation at each residue. φ rotates about the N–Cα bond, ψ about the Cα–C bond. Steric clashes forbid most of the (φ, ψ) plane — the allowed regions (α-helix basin, β-sheet basin, left-handed helix) are the Ramachandran-allowed regions.

Q: Which residues are buried vs exposed?
A: Solvent-accessible surface area (SASA) is the area in Å² traced out by the centre of a 1.4 Å probe sphere (a water molecule) rolled over the protein's van der Waals surface (Shrake–Rupley / Lee–Richards construction). Buried residues have near-zero SASA; fully exposed residues can exceed 200 Å². The total SASA scales roughly with the number of surface residues.

Q: How confident is the AlphaFold model at each residue?
A: pLDDT is the predicted lDDT-Cα score: AlphaFold's confidence that the local environment of each residue (all inter-atomic distances within 15 Å) is correctly placed. It is a per-residue number between 0 and 100, with higher meaning more reliable.

Q: What does the local fold look like, residue by residue?
A: 3Di is Foldseek's structural alphabet. Each residue is assigned one of twenty discrete states based on how its Cα sits relative to its spatial (not sequential) neighbors. Aligning 3Di strings finds structural homologs roughly as well as full 3D superposition, but orders of magnitude faster.

Q: How big and how compact is the whole molecule?
A: Radius of gyration (Rg) is the root-mean-square distance of Cα atoms from their centroid — a single number for overall size and compactness. A globular domain of N residues has Rg ≈ 2.2·N^0.38 Å; an extended or disordered chain has a much larger Rg. The Cα contact count is the number of residue pairs whose Cα atoms are within 8 Å and are more than four positions apart in sequence — a standard proxy for tertiary packing density. The bounding box is the smallest axis-aligned box enclosing all Cα atoms.

Q: Which residues are in helices, strands, or loops?
A: DSSP 8-state secondary structure assigns each residue one of H (α-helix), G (3₁₀-helix), I (π-helix), E (extended β-strand), B (isolated β-bridge), T (hydrogen-bonded turn), S (bend), or '-' (coil). The assignment is computed from backbone hydrogen-bond geometry via the Kabsch–Sander algorithm.

Q: How mobile is each atom in the crystal?
A: Crystallographic B-factors measure how much each atom's electron density is smeared out, in Å². They rise in mobile loops and surface residues and fall in the buried interior. In AlphaFold models this column is repurposed to hold pLDDT instead.

Q: What if only a Cα trace is available?
A: P-SEA three-state annotation labels each residue as helix, strand, or coil based purely on the geometry of the Cα trace. It serves as a fallback when the full backbone (and thus DSSP) is unavailable.

Q: What family and function is it annotated with?
A: Database cross-references. InterPro integrates a dozen domain/family signature databases into unified entries with residue-range hits. GO terms attach function/process/location labels with evidence codes. CATH codes position the fold in a four-level structural taxonomy. Organism is the NCBI-taxonomy species 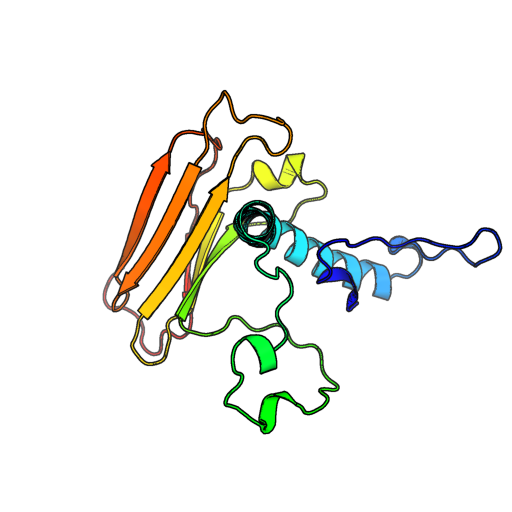name.

Q: Are the domains correctly placed relative to each other?
A: Predicted Aligned Error (PAE) is an AlphaFold confidence matrix: entry (i, j) is the expected error in the position of residue j, in ångströms, when the prediction is superimposed on the true structure at residue i. Low PAE within a block of residues means that block is internally rigid and well-predicted; high PAE between two blocks means their relative placement is uncertain even if each block individually is confident.

Q: What do the diagnostic plots show?
A: Three diagnostic plots accompany the record. The Cα contact map visualizes the tertiary structure as a 2D adjacency matrix (8 Å cutoff, sequence-local contacts suppressed). The Ramachandran plot shows the distribution of backbone (φ, ψ) torsions, with points in the α and β basins reflecting secondary structure content. The PAE plot shows AlphaFold's inter-residue confidence as a color matrix.

Q: What is the amino-acid chain?
A: Primary structure: the covalent order of the twenty standard amino acids along the backbone. Two proteins with the same sequence will (almost always) fold to the same structure; two with 30% identity often share a fold but not the details.

Q: What do the rendered images show?
A: The six renders are orthographic views along the three Cartesian axes in both directions. Representation (cartoon, sticks, or surface) and color scheme (sequence-rainbow or by-chain) vary across proteins so the training set covers all the common visualization conventions.